Protein AF-A0A7J3A300-F1 (afdb_monomer_lite)

Structure (mmCIF, N/CA/C/O backbone):
data_AF-A0A7J3A300-F1
#
_entry.id   AF-A0A7J3A300-F1
#
loop_
_atom_site.group_PDB
_atom_site.id
_atom_site.type_symbol
_atom_site.label_atom_id
_atom_site.label_alt_id
_atom_site.label_comp_id
_atom_site.label_asym_id
_atom_site.label_entity_id
_atom_site.label_seq_id
_atom_site.pdbx_PDB_ins_code
_atom_site.Cartn_x
_atom_site.Cartn_y
_atom_site.Cartn_z
_atom_site.occupancy
_atom_site.B_iso_or_equiv
_atom_site.auth_seq_id
_atom_site.auth_comp_id
_atom_site.auth_asym_id
_atom_site.auth_atom_id
_atom_site.pdbx_PDB_model_num
ATOM 1 N N . MET A 1 1 ? 15.547 20.439 -6.364 1.00 24.30 1 MET A N 1
ATOM 2 C CA . MET A 1 1 ? 16.133 19.208 -6.920 1.00 24.30 1 MET A CA 1
ATOM 3 C C . MET A 1 1 ? 15.050 18.152 -6.793 1.00 24.30 1 MET A C 1
ATOM 5 O O . MET A 1 1 ? 14.654 17.875 -5.670 1.00 24.30 1 MET A O 1
ATOM 9 N N . GLU A 1 2 ? 14.446 17.704 -7.894 1.00 29.94 2 GLU A N 1
ATOM 10 C CA . GLU A 1 2 ? 13.443 16.634 -7.826 1.00 29.94 2 GLU A CA 1
ATOM 11 C C . GLU A 1 2 ? 14.173 15.334 -7.481 1.00 29.94 2 GLU A C 1
ATOM 13 O O . GLU A 1 2 ? 15.084 14.915 -8.194 1.00 29.94 2 GLU A O 1
ATOM 18 N N . VAL A 1 3 ? 13.841 14.746 -6.33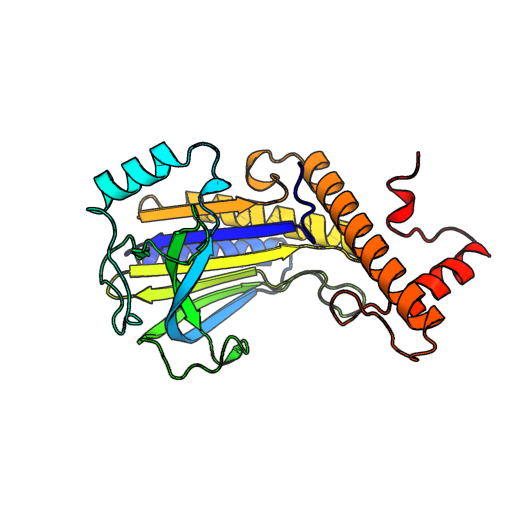3 1.00 29.75 3 VAL A N 1
ATOM 19 C CA . VAL A 1 3 ? 14.340 13.426 -5.949 1.00 29.75 3 VAL A CA 1
ATOM 20 C C . VAL A 1 3 ? 13.687 12.426 -6.896 1.00 29.75 3 VAL A C 1
ATOM 22 O O . VAL A 1 3 ? 12.468 12.264 -6.872 1.00 29.75 3 VAL A O 1
ATOM 25 N N . ALA A 1 4 ? 14.481 11.788 -7.755 1.00 30.20 4 ALA A N 1
ATOM 26 C CA . ALA A 1 4 ? 13.993 10.725 -8.624 1.00 30.20 4 ALA A CA 1
ATOM 27 C C . ALA A 1 4 ? 13.531 9.546 -7.753 1.00 30.20 4 ALA A C 1
ATOM 29 O O . ALA A 1 4 ? 14.339 8.906 -7.077 1.00 30.20 4 ALA A O 1
ATOM 30 N N . ARG A 1 5 ? 12.220 9.287 -7.735 1.00 40.34 5 ARG A N 1
ATOM 31 C CA . ARG A 1 5 ? 11.618 8.158 -7.018 1.00 40.34 5 ARG A CA 1
ATOM 32 C C . ARG A 1 5 ? 11.631 6.941 -7.939 1.00 40.34 5 ARG A C 1
ATOM 34 O O . ARG A 1 5 ? 11.133 7.000 -9.060 1.00 40.34 5 ARG A O 1
ATOM 41 N N . LEU A 1 6 ? 12.254 5.851 -7.491 1.00 58.69 6 LEU A N 1
ATOM 42 C CA . LEU A 1 6 ? 12.202 4.563 -8.185 1.00 58.69 6 LEU A CA 1
ATOM 43 C C . LEU A 1 6 ? 10.849 3.931 -7.844 1.00 58.69 6 LEU A C 1
ATOM 45 O O . LEU A 1 6 ? 10.747 3.255 -6.823 1.00 58.69 6 LEU A O 1
ATOM 49 N N . GLY A 1 7 ? 9.826 4.187 -8.658 1.00 69.19 7 GLY A N 1
ATOM 50 C CA . GLY A 1 7 ? 8.441 3.750 -8.458 1.00 69.19 7 GLY A CA 1
ATOM 51 C C . GLY A 1 7 ? 7.515 4.787 -7.859 1.00 69.19 7 GLY A C 1
ATOM 52 O O . GLY A 1 7 ? 7.960 5.822 -7.371 1.00 69.19 7 GLY A O 1
ATOM 53 N N . ILE A 1 8 ? 6.218 4.468 -7.880 1.00 83.31 8 ILE A N 1
ATOM 54 C CA . ILE A 1 8 ? 5.198 5.239 -7.177 1.00 83.31 8 ILE A CA 1
ATOM 55 C C . ILE A 1 8 ? 4.668 4.405 -6.021 1.00 83.31 8 ILE A C 1
ATOM 57 O O . ILE A 1 8 ? 4.089 3.333 -6.218 1.00 83.31 8 ILE A O 1
ATOM 61 N N . THR A 1 9 ? 4.857 4.919 -4.815 1.00 85.88 9 THR A N 1
ATOM 62 C CA . THR A 1 9 ? 4.374 4.293 -3.590 1.00 85.88 9 THR A CA 1
ATOM 63 C C . THR A 1 9 ? 3.168 5.053 -3.056 1.00 85.88 9 THR A C 1
ATOM 65 O O . THR A 1 9 ? 3.136 6.283 -3.047 1.00 85.88 9 THR A O 1
ATOM 68 N N . ILE A 1 10 ? 2.166 4.325 -2.575 1.00 86.31 10 ILE A N 1
ATOM 69 C CA . ILE A 1 10 ? 1.101 4.890 -1.751 1.00 86.31 10 ILE A CA 1
ATOM 70 C C . ILE A 1 10 ? 1.332 4.402 -0.329 1.00 86.31 10 ILE A C 1
ATOM 72 O O . ILE A 1 10 ? 1.413 3.200 -0.101 1.00 86.31 10 ILE A O 1
ATOM 76 N N . HIS A 1 11 ? 1.407 5.324 0.621 1.00 84.25 11 HIS A N 1
ATOM 77 C CA . HIS A 1 11 ? 1.509 5.057 2.050 1.00 84.25 11 HIS A CA 1
ATOM 78 C C . HIS A 1 11 ? 0.192 5.396 2.734 1.00 84.25 11 HIS A C 1
ATOM 80 O O . HIS A 1 11 ? -0.433 6.408 2.414 1.00 84.25 11 HIS A O 1
ATOM 86 N N . TRP A 1 12 ? -0.209 4.605 3.723 1.00 85.25 12 TRP A N 1
ATOM 87 C CA . TRP A 1 12 ? -1.365 4.916 4.555 1.00 85.25 12 TRP A CA 1
ATOM 88 C C . TRP A 1 12 ? -1.136 4.558 6.017 1.00 85.25 12 TRP A C 1
ATOM 90 O O . TRP A 1 12 ? -0.428 3.607 6.352 1.00 85.25 12 TRP A O 1
ATOM 100 N N . THR A 1 13 ? -1.807 5.311 6.885 1.00 85.06 13 THR A N 1
ATOM 101 C CA . THR A 1 13 ? -1.901 5.030 8.314 1.00 85.06 13 THR A CA 1
ATOM 102 C C . THR A 1 13 ? -3.316 5.312 8.804 1.00 85.06 13 THR A C 1
ATOM 104 O O . THR A 1 13 ? -3.842 6.404 8.600 1.00 85.06 13 THR A O 1
ATOM 107 N N . PHE A 1 14 ? -3.914 4.355 9.509 1.00 87.69 14 PHE A N 1
ATOM 108 C CA . PHE A 1 14 ? -5.196 4.491 10.193 1.00 87.69 14 PHE A CA 1
ATOM 109 C C . PHE A 1 14 ? -5.071 4.026 11.643 1.00 87.69 14 PHE A C 1
ATOM 111 O O . PHE A 1 14 ? -4.479 2.984 11.923 1.00 87.69 14 PHE A O 1
ATOM 118 N N . ILE A 1 15 ? -5.637 4.797 12.570 1.00 88.75 15 ILE A N 1
ATOM 119 C CA . ILE A 1 15 ? -5.658 4.478 14.001 1.00 88.75 15 ILE A CA 1
ATOM 120 C C . ILE A 1 15 ? -7.073 4.675 14.530 1.00 88.75 15 ILE A C 1
ATOM 122 O O . ILE A 1 15 ? -7.667 5.741 14.354 1.00 88.75 15 ILE A O 1
ATOM 126 N N . THR A 1 16 ? -7.604 3.674 15.225 1.00 91.81 16 THR A N 1
ATOM 127 C CA . THR A 1 16 ? -8.900 3.760 15.909 1.00 91.81 16 THR A CA 1
ATOM 128 C C . THR A 1 16 ? -8.925 2.872 17.147 1.00 91.81 16 THR A C 1
ATOM 130 O O . THR A 1 16 ? -8.173 1.910 17.238 1.00 91.81 16 THR A O 1
ATOM 133 N N . HIS A 1 17 ? -9.778 3.187 18.116 1.00 92.50 17 HIS A N 1
ATOM 134 C CA . HIS A 1 17 ? -10.101 2.278 19.219 1.00 92.50 17 HIS A CA 1
ATOM 135 C C . HIS A 1 17 ? -11.443 1.561 18.989 1.00 92.50 17 HIS A C 1
ATOM 137 O O . HIS A 1 17 ? -11.876 0.805 19.853 1.00 92.50 17 HIS A O 1
ATOM 143 N N . ASP A 1 18 ? -12.147 1.849 17.886 1.00 94.69 18 ASP A N 1
ATOM 144 C CA . ASP A 1 18 ? -13.472 1.303 17.584 1.00 94.69 18 ASP A CA 1
ATOM 145 C C . ASP A 1 18 ? -13.356 0.048 16.696 1.00 94.69 18 ASP A C 1
ATOM 147 O O . ASP A 1 18 ? -13.050 0.174 15.504 1.00 94.69 18 ASP A O 1
ATOM 151 N N . PRO A 1 19 ? -13.650 -1.161 17.216 1.00 94.44 19 PRO A N 1
ATOM 152 C CA . PRO A 1 19 ? -13.608 -2.388 16.420 1.00 94.44 19 PRO A CA 1
ATOM 153 C C . PRO A 1 19 ? -14.578 -2.360 15.234 1.00 94.44 19 PRO A C 1
ATOM 155 O O . PRO A 1 19 ? -14.294 -2.922 14.178 1.00 94.44 19 PRO A O 1
ATOM 158 N N . ALA A 1 20 ? -15.718 -1.673 15.371 1.00 95.69 20 ALA A N 1
ATOM 159 C CA . ALA A 1 20 ? -16.698 -1.593 14.295 1.00 95.69 20 ALA A CA 1
ATOM 160 C C . ALA A 1 20 ? -16.157 -0.788 13.101 1.00 95.69 20 ALA A C 1
ATOM 162 O O . ALA A 1 20 ? -16.494 -1.077 11.954 1.00 95.69 20 ALA A O 1
ATOM 163 N N . THR A 1 21 ? -15.286 0.194 13.349 1.00 96.38 21 THR A N 1
ATOM 164 C CA . THR A 1 21 ? -14.582 0.941 12.301 1.00 96.38 21 THR A CA 1
ATOM 165 C C . THR A 1 21 ? -13.608 0.043 11.537 1.00 96.38 21 THR A C 1
ATOM 167 O O . THR A 1 21 ? -13.583 0.113 10.311 1.00 96.38 21 THR A O 1
ATOM 170 N N . VAL A 1 22 ? -12.885 -0.846 12.226 1.00 96.12 22 VAL A N 1
ATOM 171 C CA . VAL A 1 22 ? -11.993 -1.839 11.595 1.00 96.12 22 VAL A CA 1
ATOM 172 C C . VAL A 1 22 ? -12.774 -2.789 10.686 1.00 96.12 22 VAL A C 1
ATOM 174 O O . VAL A 1 22 ? -12.432 -2.937 9.514 1.00 96.12 22 VAL A O 1
ATOM 177 N N . ILE A 1 23 ? -13.864 -3.375 11.191 1.00 96.00 23 ILE A N 1
ATOM 178 C CA . ILE A 1 23 ? -14.711 -4.305 10.424 1.00 96.00 23 ILE A CA 1
ATOM 179 C C . ILE A 1 23 ? -15.287 -3.618 9.181 1.00 96.00 23 ILE A C 1
ATOM 181 O O . ILE A 1 23 ? -15.163 -4.137 8.073 1.00 96.00 23 ILE A O 1
ATOM 185 N N . ARG A 1 24 ? -15.859 -2.413 9.336 1.00 97.12 24 ARG A N 1
ATOM 186 C CA . ARG A 1 24 ? -16.403 -1.642 8.206 1.00 97.12 24 ARG A CA 1
ATOM 187 C C . ARG A 1 24 ? -15.338 -1.307 7.164 1.00 97.12 24 ARG A C 1
ATOM 189 O O . ARG A 1 24 ? -15.644 -1.331 5.976 1.00 97.12 24 ARG A O 1
ATOM 196 N N . ALA A 1 25 ? -14.117 -0.987 7.592 1.00 97.62 25 ALA A N 1
ATOM 197 C CA . ALA A 1 25 ? -13.014 -0.717 6.678 1.00 97.62 25 ALA A CA 1
ATOM 198 C C . ALA A 1 25 ? -12.649 -1.961 5.856 1.00 97.62 25 ALA A C 1
ATOM 200 O O . ALA A 1 25 ? -12.561 -1.863 4.636 1.00 97.62 25 ALA A O 1
ATOM 201 N N . CYS A 1 26 ? -12.529 -3.128 6.499 1.00 97.56 26 CYS A N 1
ATOM 202 C CA . CYS A 1 26 ? -12.248 -4.394 5.816 1.00 97.56 26 CYS A CA 1
ATOM 203 C C . CYS A 1 26 ? -13.351 -4.755 4.810 1.00 97.56 26 CYS A C 1
ATOM 205 O O . CYS A 1 26 ? -13.056 -5.072 3.661 1.00 97.56 26 CYS A O 1
ATOM 207 N N . TRP A 1 27 ? -14.622 -4.622 5.203 1.00 97.31 27 TRP A N 1
ATOM 208 C CA . TRP A 1 27 ? -15.756 -4.856 4.304 1.00 97.31 27 TRP A CA 1
ATOM 209 C C . TRP A 1 27 ? -15.778 -3.903 3.113 1.00 97.31 27 TRP A C 1
ATOM 211 O O . TRP A 1 27 ? -16.042 -4.337 1.998 1.00 97.31 27 TRP A O 1
ATOM 221 N N . ALA A 1 28 ? -15.477 -2.619 3.320 1.00 97.44 28 ALA A N 1
ATOM 222 C CA . ALA A 1 28 ? -15.441 -1.660 2.223 1.00 97.44 28 ALA A CA 1
ATOM 223 C C . ALA A 1 28 ? -14.350 -1.994 1.198 1.00 97.44 28 ALA A C 1
ATOM 225 O O . ALA A 1 28 ? -14.591 -1.849 0.004 1.00 97.44 28 ALA A O 1
ATOM 226 N N . VAL A 1 29 ? -13.175 -2.454 1.641 1.00 97.94 29 VAL A N 1
ATOM 227 C CA . VAL A 1 29 ? -12.126 -2.927 0.724 1.00 97.94 29 VAL A CA 1
ATOM 228 C C . VAL A 1 29 ? -12.591 -4.168 -0.032 1.00 97.94 29 VAL A C 1
ATOM 230 O O . VAL A 1 29 ? -12.473 -4.199 -1.253 1.00 97.94 29 VAL A O 1
ATOM 233 N N . ALA A 1 30 ? -13.133 -5.167 0.671 1.00 97.56 30 ALA A N 1
ATOM 234 C CA . ALA A 1 30 ? -13.579 -6.416 0.058 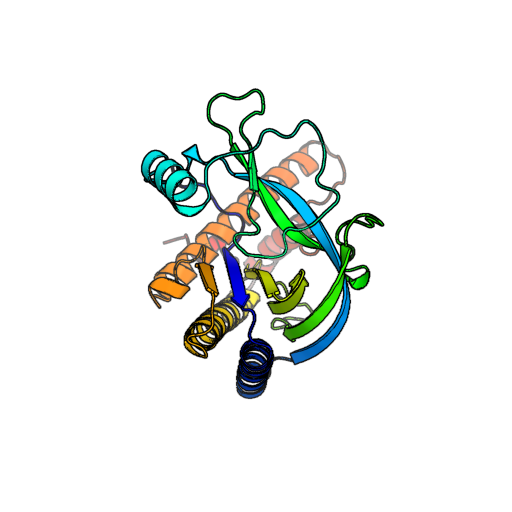1.00 97.56 30 ALA A CA 1
ATOM 235 C C . ALA A 1 30 ? -14.675 -6.180 -0.996 1.00 97.56 30 ALA A C 1
ATOM 237 O O . ALA A 1 30 ? -14.596 -6.716 -2.098 1.00 97.56 30 ALA A O 1
ATOM 238 N N . GLU A 1 31 ? -15.642 -5.307 -0.700 1.00 97.50 31 GLU A N 1
ATOM 239 C CA . GLU A 1 31 ? -16.704 -4.917 -1.633 1.00 97.50 31 GLU A CA 1
ATOM 240 C C . GLU A 1 31 ? -16.145 -4.206 -2.879 1.00 97.50 31 GLU A C 1
ATOM 242 O O . GLU A 1 31 ? -16.587 -4.457 -3.999 1.00 97.50 31 GLU A O 1
ATOM 247 N N . GLU A 1 32 ? -15.168 -3.307 -2.712 1.00 97.44 32 GLU A N 1
ATOM 248 C CA . GLU A 1 32 ? -14.532 -2.638 -3.853 1.00 97.44 32 GLU A CA 1
ATOM 249 C C . GLU A 1 32 ? -13.647 -3.583 -4.670 1.00 97.44 32 GLU A C 1
ATOM 251 O O . GLU A 1 32 ? -13.561 -3.411 -5.883 1.00 97.44 32 GLU A O 1
ATOM 256 N N . ALA A 1 33 ? -13.005 -4.572 -4.045 1.00 96.94 33 ALA A N 1
ATOM 257 C CA . ALA A 1 33 ? -12.244 -5.599 -4.751 1.00 96.94 33 ALA A CA 1
ATOM 258 C C . ALA A 1 33 ? -13.167 -6.508 -5.580 1.00 96.94 33 ALA A C 1
ATOM 260 O O . ALA A 1 33 ? -12.885 -6.763 -6.750 1.00 96.94 33 ALA A O 1
ATOM 261 N N . GLU A 1 34 ? -14.304 -6.927 -5.013 1.00 96.19 34 GLU A N 1
ATOM 262 C CA . GLU A 1 34 ? -15.310 -7.743 -5.703 1.00 96.19 34 GLU A CA 1
ATOM 263 C C . GLU A 1 34 ? -15.854 -7.033 -6.952 1.00 96.19 34 GLU A C 1
ATOM 265 O O . GLU A 1 34 ? -15.879 -7.619 -8.035 1.00 96.19 34 GLU A O 1
ATOM 270 N N . LYS A 1 35 ? -16.211 -5.744 -6.840 1.00 96.12 35 LYS A N 1
ATOM 271 C CA . LYS A 1 35 ? -16.711 -4.935 -7.971 1.00 96.12 35 LYS A CA 1
ATOM 272 C C . LYS A 1 35 ? -15.741 -4.874 -9.147 1.00 96.12 35 LYS A C 1
ATOM 274 O O . LYS A 1 35 ? -16.179 -4.778 -10.293 1.00 96.12 35 LYS A O 1
ATOM 279 N N . THR A 1 36 ? -14.441 -4.875 -8.873 1.00 94.44 36 THR A N 1
ATOM 280 C CA . THR A 1 36 ? -13.394 -4.783 -9.897 1.00 94.44 36 THR A CA 1
ATOM 281 C C . THR A 1 36 ? -12.811 -6.136 -10.290 1.00 94.44 36 THR A C 1
ATOM 283 O O . THR A 1 36 ? -11.965 -6.184 -11.181 1.00 94.44 36 THR A O 1
ATOM 286 N N . GLY A 1 37 ? -13.254 -7.228 -9.660 1.00 94.56 37 GLY A N 1
ATOM 287 C CA . GLY A 1 37 ? -12.752 -8.578 -9.907 1.00 94.56 37 GLY A CA 1
ATOM 288 C C . GLY A 1 37 ? -11.356 -8.849 -9.336 1.00 94.56 37 GLY A C 1
ATOM 289 O O . GLY A 1 37 ? -10.708 -9.800 -9.769 1.00 94.56 37 GLY A O 1
ATOM 290 N N . TYR A 1 38 ? -10.876 -8.039 -8.386 1.00 95.88 38 TYR A N 1
ATOM 291 C CA . TYR A 1 38 ? -9.625 -8.330 -7.685 1.00 95.88 38 TYR A CA 1
ATOM 292 C C . TYR A 1 38 ? -9.849 -9.409 -6.629 1.00 95.88 38 TYR A C 1
ATOM 294 O O . TYR A 1 38 ? -10.838 -9.391 -5.893 1.00 95.88 38 TYR A O 1
ATOM 302 N N . ARG A 1 39 ? -8.906 -10.350 -6.530 1.00 95.50 39 ARG A N 1
ATOM 303 C CA . ARG A 1 39 ? -8.937 -11.370 -5.484 1.00 95.50 39 ARG A CA 1
ATOM 304 C C . ARG A 1 39 ? -8.646 -10.707 -4.144 1.00 95.50 39 ARG A C 1
ATOM 306 O O . ARG A 1 39 ? -7.596 -10.099 -3.964 1.00 95.50 39 ARG A O 1
ATOM 313 N N . CYS A 1 40 ? -9.585 -10.844 -3.219 1.00 96.62 40 CYS A N 1
ATOM 314 C CA . CYS A 1 40 ? -9.478 -10.353 -1.856 1.00 96.62 40 CYS A CA 1
ATOM 315 C C . CYS A 1 40 ? -9.547 -11.536 -0.897 1.00 96.62 40 CYS A C 1
ATOM 317 O O . CYS A 1 40 ? -10.444 -12.372 -1.004 1.00 96.62 40 CYS A O 1
ATOM 319 N N . GLU A 1 41 ? -8.627 -11.582 0.056 1.00 95.88 41 GLU A N 1
ATOM 320 C CA . GLU A 1 41 ? -8.585 -12.601 1.095 1.00 95.88 41 GLU A CA 1
ATOM 321 C C . GLU A 1 41 ? -8.718 -11.948 2.463 1.00 95.88 41 GLU A C 1
ATOM 323 O O . GLU A 1 41 ? -8.043 -10.961 2.768 1.00 95.88 41 GLU A O 1
ATOM 328 N N . GLU A 1 42 ? -9.593 -12.504 3.299 1.00 93.50 42 GLU A N 1
ATOM 329 C CA . GLU A 1 42 ? -9.613 -12.157 4.714 1.00 93.50 42 GLU A CA 1
ATOM 330 C C . GLU A 1 42 ? -8.335 -12.667 5.376 1.00 93.50 42 GLU A C 1
ATOM 332 O O . GLU A 1 42 ? -7.918 -13.811 5.187 1.00 93.50 42 GLU A O 1
ATOM 337 N N . PHE A 1 43 ? -7.719 -11.808 6.178 1.00 89.06 43 PHE A N 1
ATOM 338 C CA . PHE A 1 43 ? -6.486 -12.115 6.875 1.00 89.06 43 PHE A CA 1
ATOM 339 C C . PHE A 1 43 ? -6.721 -12.083 8.381 1.00 89.06 43 PHE A C 1
ATOM 341 O O . PHE A 1 43 ? -7.111 -11.056 8.943 1.00 89.06 43 PHE A O 1
ATOM 348 N N . SER A 1 44 ? -6.429 -13.200 9.044 1.00 88.44 44 SER A N 1
ATOM 349 C CA . SER A 1 44 ? -6.332 -13.267 10.497 1.00 88.44 44 SER A CA 1
ATOM 350 C C . SER A 1 44 ? -5.116 -14.089 10.896 1.00 88.44 44 SER A C 1
ATOM 352 O O . SER A 1 44 ? -4.929 -15.209 10.426 1.00 88.44 44 SER A O 1
ATOM 354 N N . SER A 1 45 ? -4.266 -13.509 11.737 1.00 84.38 45 SER A N 1
ATOM 355 C CA . SER A 1 45 ? -3.047 -14.153 12.221 1.00 84.38 45 SER A CA 1
ATOM 356 C C . SER A 1 45 ? -2.659 -13.587 13.578 1.00 84.38 45 SER A C 1
ATOM 358 O O . SER A 1 45 ? -3.009 -12.458 13.923 1.00 84.38 45 SER A O 1
ATOM 360 N N . GLU A 1 46 ? -1.849 -14.338 14.313 1.00 82.25 46 GLU A N 1
ATOM 361 C CA . GLU A 1 46 ? -0.999 -13.757 15.345 1.00 82.25 46 GLU A CA 1
ATOM 362 C C . GLU A 1 46 ? 0.229 -13.121 14.675 1.00 82.25 46 GLU A C 1
ATOM 364 O O . GLU A 1 46 ? 0.823 -13.688 13.751 1.00 82.25 46 GLU A O 1
ATOM 369 N N . GLY A 1 47 ? 0.592 -11.921 15.111 1.00 77.38 47 GLY A N 1
ATOM 370 C CA . GLY A 1 47 ? 1.770 -11.180 14.670 1.00 77.38 47 GLY A CA 1
ATOM 371 C C . GLY A 1 47 ? 2.545 -10.623 15.859 1.00 77.38 47 GLY A C 1
ATOM 372 O O . GLY A 1 47 ? 2.237 -10.902 17.020 1.00 77.38 47 GLY A O 1
ATOM 373 N N . ARG A 1 48 ? 3.567 -9.811 15.584 1.00 73.88 48 ARG A N 1
ATOM 374 C CA . ARG A 1 48 ? 4.299 -9.074 16.622 1.00 73.88 48 ARG A CA 1
ATOM 375 C C . ARG A 1 48 ? 4.362 -7.599 16.265 1.00 73.88 48 ARG A C 1
ATOM 377 O O . ARG A 1 48 ? 4.850 -7.237 15.198 1.00 73.88 48 ARG A O 1
ATOM 384 N N . ALA A 1 49 ? 3.903 -6.744 17.168 1.00 72.75 49 ALA A N 1
ATOM 385 C CA . ALA A 1 49 ? 4.084 -5.305 17.055 1.00 72.75 49 ALA A CA 1
ATOM 386 C C . ALA A 1 49 ? 5.424 -4.922 17.695 1.00 72.75 49 ALA A C 1
ATOM 388 O O . ALA A 1 49 ? 5.674 -5.219 18.866 1.00 72.75 49 ALA A O 1
ATOM 389 N N . LEU A 1 50 ? 6.303 -4.277 16.933 1.00 69.19 50 LEU A N 1
ATOM 390 C CA . LEU A 1 50 ? 7.623 -3.861 17.404 1.00 69.19 50 LEU A CA 1
ATOM 391 C C . LEU A 1 50 ? 7.935 -2.436 16.977 1.00 69.19 50 LEU A C 1
ATOM 393 O O . LEU A 1 50 ? 7.486 -1.974 15.936 1.00 69.19 50 LEU A O 1
ATOM 397 N N . TYR A 1 51 ? 8.738 -1.735 17.767 1.00 62.44 51 TYR A N 1
ATOM 398 C CA . TYR A 1 51 ? 9.221 -0.420 17.374 1.00 62.44 51 TYR A CA 1
ATOM 399 C C . TYR A 1 51 ? 10.351 -0.542 16.364 1.00 62.44 51 TYR A C 1
ATOM 401 O O . TYR A 1 51 ? 11.464 -0.942 16.711 1.00 62.44 51 TYR A O 1
ATOM 409 N N . MET A 1 52 ? 10.082 -0.152 15.121 1.00 56.59 52 MET A N 1
ATOM 410 C CA . MET A 1 52 ? 11.151 0.089 14.164 1.00 56.59 52 MET A CA 1
ATOM 411 C C . MET A 1 52 ? 11.653 1.517 14.324 1.00 56.59 52 MET A C 1
ATOM 413 O O . MET A 1 52 ? 10.883 2.474 14.265 1.00 56.59 52 MET A O 1
ATOM 417 N N . ARG A 1 53 ? 12.967 1.655 14.520 1.00 54.03 53 ARG A N 1
ATOM 418 C CA . ARG A 1 53 ? 13.642 2.943 14.369 1.00 54.03 53 ARG A CA 1
ATOM 419 C C . ARG A 1 53 ? 13.612 3.285 12.885 1.00 54.03 53 ARG A C 1
ATOM 421 O O . ARG A 1 53 ? 14.255 2.591 12.102 1.00 54.03 53 ARG A O 1
ATOM 428 N N . SER A 1 54 ? 12.864 4.317 12.514 1.00 48.16 54 SER A N 1
ATOM 429 C CA . SER A 1 54 ? 12.922 4.879 11.172 1.00 48.16 54 SER A CA 1
ATOM 430 C C . SER A 1 54 ? 13.655 6.210 11.233 1.00 48.16 54 SER A C 1
ATOM 432 O O . SER A 1 54 ? 13.369 7.070 12.069 1.00 48.16 54 SER A O 1
ATOM 434 N N . ILE A 1 55 ? 14.621 6.377 10.339 1.00 49.62 55 ILE A N 1
ATOM 435 C CA . ILE A 1 55 ? 15.253 7.669 10.095 1.00 49.62 55 ILE A CA 1
ATOM 436 C C . ILE A 1 55 ? 14.349 8.360 9.078 1.00 49.62 55 ILE A C 1
ATOM 438 O O . ILE A 1 55 ? 14.172 7.835 7.980 1.00 49.62 55 ILE A O 1
ATOM 442 N N . ILE A 1 56 ? 13.744 9.494 9.433 1.00 48.47 56 ILE A N 1
ATOM 443 C CA . ILE A 1 56 ? 13.337 10.447 8.402 1.00 48.47 56 ILE A CA 1
ATOM 444 C C . ILE A 1 56 ? 14.224 11.678 8.565 1.00 48.47 56 ILE A C 1
ATOM 446 O O . ILE A 1 56 ? 14.265 12.246 9.659 1.00 48.47 56 ILE A O 1
ATOM 450 N N . PRO A 1 57 ? 14.903 12.125 7.500 1.00 48.97 57 PRO A N 1
ATOM 451 C CA . PRO A 1 57 ? 15.455 13.469 7.464 1.00 48.97 57 PRO A CA 1
ATOM 452 C C . PRO A 1 57 ? 14.311 14.482 7.618 1.00 48.97 57 PRO A C 1
ATOM 454 O O . PRO A 1 57 ? 13.630 14.839 6.661 1.00 48.97 57 PRO A O 1
ATOM 457 N N . LEU A 1 58 ? 14.042 14.933 8.849 1.00 49.19 58 LEU A N 1
ATOM 458 C CA . LEU A 1 58 ? 12.988 15.923 9.097 1.00 49.19 58 LEU A CA 1
ATOM 459 C C . LEU A 1 58 ? 13.294 17.268 8.408 1.00 49.19 58 LEU A C 1
ATOM 461 O O . LEU A 1 58 ? 12.379 18.066 8.219 1.00 49.19 58 LEU A O 1
ATOM 465 N N . HIS A 1 59 ? 14.541 17.494 7.979 1.00 49.22 59 HIS A N 1
ATOM 466 C CA . HIS A 1 59 ? 14.934 18.642 7.162 1.00 49.22 59 HIS A CA 1
ATOM 467 C C . HIS A 1 59 ? 14.283 18.672 5.767 1.00 49.22 59 HIS A C 1
ATOM 469 O O . HIS A 1 59 ? 14.218 19.740 5.163 1.00 49.22 59 HIS A O 1
ATOM 475 N N . ASP A 1 60 ? 13.739 17.553 5.277 1.00 46.62 60 ASP A N 1
ATOM 476 C CA . ASP A 1 60 ? 13.010 17.508 4.002 1.00 46.62 60 ASP A CA 1
ATOM 477 C C . ASP A 1 60 ? 11.556 18.011 4.117 1.00 46.62 60 ASP A C 1
ATOM 479 O O . ASP A 1 60 ? 10.864 18.196 3.109 1.00 46.62 60 ASP A O 1
ATOM 483 N N . PHE A 1 61 ? 11.066 18.279 5.335 1.00 52.81 61 PHE A N 1
ATOM 484 C CA . PHE A 1 61 ? 9.757 18.901 5.531 1.00 52.81 61 PHE A CA 1
ATOM 485 C C . PHE A 1 61 ? 9.824 20.409 5.274 1.00 52.81 61 PHE A C 1
ATOM 487 O O . PHE A 1 61 ? 10.618 21.128 5.876 1.00 52.81 61 PHE A O 1
ATOM 494 N N . LYS A 1 62 ? 8.895 20.913 4.450 1.00 48.12 62 LYS A N 1
ATOM 495 C CA . LYS A 1 62 ? 8.768 22.350 4.131 1.00 48.12 62 LYS A CA 1
ATOM 496 C C . LYS A 1 62 ? 8.618 23.260 5.360 1.00 48.12 62 LYS A C 1
ATOM 498 O O . LYS A 1 62 ? 9.001 24.421 5.279 1.00 48.12 62 LYS A O 1
ATOM 503 N N . ASP A 1 63 ? 8.058 22.754 6.460 1.00 62.28 63 ASP A N 1
ATOM 504 C CA . ASP A 1 63 ? 7.920 23.473 7.735 1.00 62.28 63 ASP A CA 1
ATOM 505 C C . ASP A 1 63 ? 8.445 22.631 8.903 1.00 62.28 63 ASP A C 1
ATOM 507 O O . ASP A 1 63 ? 7.717 22.165 9.780 1.00 62.28 63 ASP A O 1
ATOM 511 N N . PHE A 1 64 ? 9.752 22.404 8.883 1.00 57.12 64 PHE A N 1
ATOM 512 C CA . PHE A 1 64 ? 10.464 21.670 9.919 1.00 57.12 64 PHE A CA 1
ATOM 513 C C . PHE A 1 64 ? 10.194 22.204 11.341 1.00 57.12 64 PHE A C 1
ATOM 515 O O . PHE A 1 64 ? 9.946 21.431 12.267 1.00 57.12 64 PHE A O 1
ATOM 522 N N . LYS A 1 65 ? 10.190 23.531 11.524 1.00 63.25 65 LYS A N 1
ATOM 523 C CA . LYS A 1 65 ? 10.019 24.157 12.842 1.00 63.25 65 LYS A CA 1
ATOM 524 C C . LYS A 1 65 ? 8.584 24.033 13.358 1.00 63.25 65 LYS A C 1
ATOM 526 O O . LYS A 1 65 ? 8.401 23.669 14.517 1.00 63.25 65 LYS A O 1
ATOM 531 N N . GLY A 1 66 ? 7.584 24.260 12.505 1.00 64.75 66 GLY A N 1
ATOM 532 C CA . GLY A 1 66 ? 6.182 24.075 12.872 1.00 64.75 66 GLY A CA 1
ATOM 533 C C . GLY A 1 66 ? 5.858 22.626 13.236 1.00 64.75 66 GLY A C 1
ATOM 534 O O . GLY A 1 66 ? 5.131 22.383 14.198 1.00 64.75 66 GLY A O 1
ATOM 535 N N . VAL A 1 67 ? 6.465 21.651 12.547 1.00 61.16 67 VAL A N 1
ATOM 536 C CA . VAL A 1 67 ? 6.340 20.228 12.904 1.00 61.16 67 VAL A CA 1
ATOM 537 C C . VAL A 1 67 ? 6.917 19.956 14.295 1.00 61.16 67 VAL A C 1
ATOM 539 O O . VAL A 1 67 ? 6.258 19.310 15.109 1.00 61.16 67 VAL A O 1
ATOM 542 N N . LEU A 1 68 ? 8.109 20.471 14.614 1.00 62.00 68 LEU A N 1
ATOM 543 C CA . LEU A 1 68 ? 8.702 20.301 15.946 1.00 62.00 68 LEU A CA 1
ATOM 544 C C . LEU A 1 68 ? 7.856 20.940 17.057 1.00 62.00 68 LEU A C 1
ATOM 546 O O . LEU A 1 68 ? 7.681 20.327 18.114 1.00 62.00 68 LEU A O 1
ATOM 550 N N . ASP A 1 69 ? 7.331 22.143 16.824 1.00 62.25 69 ASP A N 1
ATOM 551 C CA . ASP A 1 69 ? 6.511 22.869 17.796 1.00 62.25 69 ASP A CA 1
ATOM 552 C C . ASP A 1 69 ? 5.167 22.158 18.031 1.00 62.25 69 ASP A C 1
ATOM 554 O O . ASP A 1 69 ? 4.808 21.911 19.184 1.00 62.25 69 ASP A O 1
ATOM 558 N N . TYR A 1 70 ? 4.493 21.705 16.966 1.00 59.88 70 TYR A N 1
ATOM 559 C CA . TYR A 1 70 ? 3.278 20.884 17.056 1.00 59.88 70 TYR A CA 1
ATOM 560 C C . TYR A 1 70 ? 3.511 19.603 17.864 1.00 59.88 70 TYR A C 1
ATOM 562 O O . TYR A 1 70 ? 2.723 19.264 18.747 1.00 59.88 70 TYR A O 1
ATOM 570 N N . LEU A 1 71 ? 4.607 18.887 17.592 1.00 56.53 71 LEU A N 1
ATOM 571 C CA . LEU A 1 71 ? 4.929 17.644 18.294 1.00 56.53 71 LEU A CA 1
ATOM 572 C C . LEU A 1 71 ? 5.210 17.892 19.781 1.00 56.53 71 LEU A C 1
ATOM 574 O O . LEU A 1 71 ? 4.777 17.116 20.634 1.00 56.53 71 LEU A O 1
ATOM 578 N N . ARG A 1 72 ? 5.900 18.988 20.111 1.00 57.78 72 ARG A N 1
ATOM 579 C CA . ARG A 1 72 ? 6.164 19.375 21.499 1.00 57.78 72 ARG A CA 1
ATOM 580 C C . ARG A 1 72 ? 4.881 19.755 22.234 1.00 57.78 72 ARG A C 1
ATOM 582 O O . ARG A 1 72 ? 4.672 19.279 23.347 1.00 57.78 72 ARG A O 1
ATOM 589 N N . GLU A 1 73 ? 4.039 20.582 21.621 1.00 55.88 73 GLU A N 1
ATOM 590 C CA . GLU A 1 73 ? 2.769 21.040 22.190 1.00 55.88 73 GLU A CA 1
ATOM 591 C C . GLU A 1 73 ? 1.801 19.875 22.407 1.00 55.88 73 GLU A C 1
ATOM 593 O O . GLU A 1 73 ? 1.227 19.716 23.484 1.00 55.88 73 GLU A O 1
ATOM 598 N N . ARG A 1 74 ? 1.640 19.026 21.391 1.00 50.31 74 ARG A N 1
ATOM 599 C CA . ARG A 1 74 ? 0.639 17.964 21.401 1.00 50.31 74 ARG A CA 1
ATOM 600 C C . ARG A 1 74 ? 1.058 16.766 22.248 1.00 50.31 74 ARG A C 1
ATOM 602 O O . ARG A 1 74 ? 0.186 16.091 22.796 1.00 50.31 74 ARG A O 1
ATOM 609 N N . TYR A 1 75 ? 2.361 16.495 22.343 1.00 49.09 75 TYR A N 1
ATOM 610 C CA . TYR A 1 75 ? 2.876 15.223 22.860 1.00 49.09 75 TYR A CA 1
ATOM 611 C C . TYR A 1 75 ? 3.922 15.363 23.974 1.00 49.09 75 TYR A C 1
ATOM 613 O O . TYR A 1 75 ? 4.536 14.375 24.369 1.00 49.09 75 TYR A O 1
ATOM 621 N N . GLY A 1 76 ? 4.108 16.566 24.526 1.00 48.09 76 GLY A N 1
ATOM 622 C CA . GLY A 1 76 ? 4.949 16.786 25.707 1.00 48.09 76 GLY A CA 1
ATOM 623 C C . GLY A 1 76 ? 6.458 16.740 25.441 1.00 48.09 76 GLY A C 1
ATOM 624 O O . GLY A 1 76 ? 7.243 16.698 26.387 1.00 48.09 76 GLY A O 1
ATOM 625 N N . GLY A 1 77 ? 6.876 16.782 24.174 1.00 48.22 77 GLY A N 1
ATOM 626 C CA . GLY A 1 77 ? 8.283 16.831 23.774 1.00 48.22 77 GLY A CA 1
ATOM 627 C C . GLY A 1 77 ? 8.929 15.469 23.497 1.00 48.22 77 GLY A C 1
ATOM 628 O O . GLY A 1 77 ? 8.266 14.462 23.270 1.00 48.22 77 GLY A O 1
ATOM 629 N N . PHE A 1 78 ? 10.261 15.474 23.448 1.00 55.41 78 PHE A N 1
ATOM 630 C CA . PHE A 1 78 ? 11.109 14.392 22.935 1.00 55.41 78 PHE A CA 1
ATOM 631 C C . PHE A 1 78 ? 11.672 13.542 24.085 1.00 55.41 78 PHE A C 1
ATOM 633 O O . PHE A 1 78 ? 11.992 14.084 25.144 1.00 55.41 78 PHE A O 1
ATOM 640 N N . ARG A 1 79 ? 11.854 12.227 23.889 1.00 47.97 79 ARG A N 1
ATOM 641 C CA . ARG A 1 79 ? 12.613 11.367 24.827 1.00 47.97 79 ARG A CA 1
ATOM 642 C C . ARG A 1 79 ? 13.987 11.043 24.230 1.00 47.97 79 ARG A C 1
ATOM 644 O O . ARG A 1 79 ? 14.119 11.027 23.020 1.00 47.97 79 ARG A O 1
ATOM 651 N N . ALA A 1 80 ? 15.018 10.814 25.042 1.00 40.38 80 ALA A N 1
ATOM 652 C CA . ALA A 1 80 ? 16.326 10.325 24.578 1.00 40.38 80 ALA A CA 1
ATOM 653 C C . ALA A 1 80 ? 16.375 8.785 24.684 1.00 40.38 80 ALA A C 1
ATOM 655 O O . ALA A 1 80 ? 15.811 8.243 25.633 1.00 40.38 80 ALA A O 1
ATOM 656 N N . LEU A 1 81 ? 16.996 8.075 23.728 1.00 47.12 81 LEU A N 1
ATOM 657 C CA . LEU A 1 81 ? 17.054 6.601 23.696 1.00 47.12 81 LEU A CA 1
ATOM 658 C C . LEU A 1 81 ? 18.471 6.094 23.432 1.00 47.12 81 LEU A C 1
ATOM 660 O O . LEU A 1 81 ? 18.890 5.902 22.294 1.00 47.12 81 LEU A O 1
ATOM 664 N N . ASP A 1 82 ? 19.147 5.725 24.502 1.00 40.38 82 ASP A N 1
ATOM 665 C CA . ASP A 1 82 ? 20.238 4.758 24.505 1.00 40.38 82 ASP A CA 1
ATOM 666 C C . ASP A 1 82 ? 19.740 3.307 24.725 1.00 40.38 82 ASP A C 1
ATOM 668 O O . ASP A 1 82 ? 20.548 2.391 24.843 1.00 40.38 82 ASP A O 1
ATOM 672 N N . GLN A 1 83 ? 18.420 3.036 24.701 1.00 44.59 83 GLN A N 1
ATOM 673 C CA . GLN A 1 83 ? 17.851 1.683 24.880 1.00 44.59 83 GLN A CA 1
ATOM 674 C C . GLN A 1 83 ? 16.664 1.411 23.928 1.00 44.59 83 GLN A C 1
ATOM 676 O O . GLN A 1 83 ? 15.835 2.290 23.742 1.00 44.59 83 GLN A O 1
ATOM 681 N N . PRO A 1 84 ? 16.536 0.242 23.266 1.00 44.78 84 PRO A N 1
ATOM 682 C CA . PRO A 1 84 ? 15.313 -0.125 22.539 1.00 44.78 84 PRO A CA 1
ATOM 683 C C . PRO A 1 84 ? 14.114 -0.264 23.497 1.00 44.78 84 PRO A C 1
ATOM 685 O O . PRO A 1 84 ? 14.248 -0.829 24.583 1.00 44.78 84 PRO A O 1
ATOM 688 N N . LEU A 1 85 ? 12.940 0.243 23.098 1.00 49.69 85 LEU A N 1
ATOM 689 C CA . LEU A 1 85 ? 11.721 0.173 23.912 1.00 49.69 85 LEU A CA 1
ATOM 690 C C . LEU A 1 85 ? 11.183 -1.263 23.942 1.00 49.69 85 LEU A C 1
ATOM 692 O O . LEU A 1 85 ? 10.886 -1.843 22.899 1.00 49.69 85 LEU A O 1
ATOM 696 N N . LYS A 1 86 ? 11.057 -1.827 25.147 1.00 55.69 86 LYS A N 1
ATOM 697 C CA . LYS A 1 86 ? 10.508 -3.174 25.385 1.00 55.69 86 LYS A CA 1
ATOM 698 C C . LYS A 1 86 ? 8.976 -3.201 25.464 1.00 55.69 86 LYS A C 1
ATOM 700 O O . LYS A 1 86 ? 8.397 -4.281 25.447 1.00 55.69 86 LYS A O 1
ATOM 705 N N . GLU A 1 87 ? 8.341 -2.034 25.548 1.00 61.03 87 GLU A N 1
ATOM 706 C CA . GLU A 1 87 ? 6.902 -1.862 25.767 1.00 61.03 87 GLU A CA 1
ATOM 707 C C . GLU A 1 87 ? 6.319 -0.863 24.753 1.00 61.03 87 GLU A C 1
ATOM 709 O O . GLU A 1 87 ? 6.983 0.108 24.375 1.00 61.03 87 GLU A O 1
ATOM 714 N N . LEU A 1 88 ? 5.085 -1.116 24.303 1.00 64.94 88 LEU A N 1
ATOM 715 C CA . LEU A 1 88 ? 4.299 -0.202 23.473 1.00 64.94 88 LEU A CA 1
ATOM 716 C C . LEU A 1 88 ? 3.412 0.664 24.389 1.00 64.94 88 LEU A C 1
ATOM 718 O O . LEU A 1 88 ? 2.859 0.132 25.345 1.00 64.94 88 LEU A O 1
ATOM 722 N N . PRO A 1 89 ? 3.256 1.972 24.127 1.00 64.81 89 PRO A N 1
ATOM 723 C CA . PRO A 1 89 ? 2.335 2.827 24.850 1.00 64.81 89 PRO A CA 1
ATOM 724 C C . PRO A 1 89 ? 0.896 2.421 24.531 1.00 64.81 89 PRO A C 1
ATOM 726 O O . PRO A 1 89 ? 0.554 2.097 23.392 1.00 64.81 89 PRO A O 1
ATOM 729 N N . ASP A 1 90 ? 0.046 2.504 25.548 1.00 65.75 90 ASP A N 1
ATOM 730 C CA . ASP A 1 90 ? -1.356 2.098 25.464 1.00 65.75 90 ASP A CA 1
ATOM 731 C C . ASP A 1 90 ? -2.254 3.115 24.741 1.00 65.75 90 ASP A C 1
ATOM 733 O O . ASP A 1 90 ? -3.417 2.813 24.467 1.00 65.75 90 ASP A O 1
ATOM 737 N N . GLU A 1 91 ? -1.755 4.321 24.434 1.00 65.75 91 GLU A N 1
ATOM 738 C CA . GLU A 1 91 ? -2.503 5.381 23.750 1.00 65.75 91 GLU A CA 1
ATOM 739 C C . GLU A 1 91 ? -1.666 6.125 22.692 1.00 65.75 91 GLU A C 1
ATOM 741 O O . GLU A 1 91 ? -0.459 6.302 22.872 1.00 65.75 91 GLU A O 1
ATOM 746 N N . PRO A 1 92 ? -2.288 6.573 21.582 1.00 66.50 92 PRO A N 1
ATOM 747 C CA . PRO A 1 92 ? -1.623 7.348 20.551 1.00 66.50 92 PRO A CA 1
ATOM 748 C C . PRO A 1 92 ? -1.299 8.790 21.010 1.00 66.50 92 PRO A C 1
ATOM 750 O O . PRO A 1 92 ? -2.012 9.354 21.842 1.00 66.50 92 PRO A O 1
ATOM 753 N N . PRO A 1 93 ? -0.275 9.426 20.410 1.00 56.25 93 PRO A N 1
ATOM 754 C CA . PRO A 1 93 ? 0.481 8.928 19.273 1.00 56.25 93 PRO A CA 1
ATOM 755 C C . PRO A 1 93 ? 1.452 7.843 19.724 1.00 56.25 93 PRO A C 1
ATOM 757 O O . PRO A 1 93 ? 2.175 7.974 20.704 1.00 56.25 93 PRO A O 1
ATOM 760 N N . PHE A 1 94 ? 1.502 6.768 18.953 1.00 60.72 94 PHE A N 1
ATOM 761 C CA . PHE A 1 94 ? 2.485 5.721 19.193 1.00 60.72 94 PHE A CA 1
ATOM 762 C C . PHE A 1 94 ? 3.866 6.104 18.646 1.00 60.72 94 PHE A C 1
ATOM 764 O O . PHE A 1 94 ? 4.803 5.323 18.775 1.00 60.72 94 PHE A O 1
ATOM 771 N N . ALA A 1 95 ? 3.971 7.279 18.010 1.00 51.81 95 ALA A N 1
ATOM 772 C CA . ALA A 1 95 ? 5.207 7.851 17.512 1.00 51.81 95 ALA A CA 1
ATOM 773 C C . ALA A 1 95 ? 6.034 8.404 18.679 1.00 51.81 95 ALA A C 1
ATOM 775 O O . ALA A 1 95 ? 5.613 9.338 19.359 1.00 51.81 95 ALA A O 1
ATOM 776 N N . PHE A 1 96 ? 7.231 7.861 18.872 1.00 52.78 96 PHE A N 1
ATOM 777 C CA . PHE A 1 96 ? 8.227 8.438 19.769 1.00 52.78 96 PHE A CA 1
ATOM 778 C C . PHE A 1 96 ? 9.299 9.134 18.948 1.00 52.78 96 PHE A C 1
ATOM 780 O O . PHE A 1 96 ? 9.869 8.519 18.050 1.00 52.78 96 PHE A O 1
ATOM 787 N N . VAL A 1 97 ? 9.590 10.395 19.261 1.00 49.88 97 VAL A N 1
ATOM 788 C CA . VAL A 1 97 ? 10.649 11.156 18.588 1.00 49.88 97 VAL A CA 1
ATOM 789 C C . VAL A 1 97 ? 11.859 11.269 19.504 1.00 49.88 97 VAL A C 1
ATOM 791 O O . VAL A 1 97 ? 11.722 11.690 20.658 1.00 49.88 97 VAL A O 1
ATOM 794 N N . VAL A 1 98 ? 13.031 10.904 18.979 1.00 50.47 98 VAL A N 1
ATOM 795 C CA . VAL A 1 98 ? 14.310 10.976 19.688 1.00 50.47 98 VAL A CA 1
ATOM 796 C C . VAL A 1 98 ? 15.388 11.626 18.823 1.00 50.47 98 VAL A C 1
ATOM 798 O O . VAL A 1 98 ? 15.667 11.209 17.700 1.00 50.47 98 VAL A O 1
ATOM 801 N N . LEU A 1 99 ? 16.013 12.647 19.406 1.00 43.19 99 LEU A N 1
ATOM 802 C CA . LEU A 1 99 ? 17.141 13.411 18.884 1.00 43.19 99 LEU A CA 1
ATOM 803 C C . LEU A 1 99 ? 18.466 12.646 19.057 1.00 43.19 99 LEU A C 1
ATOM 805 O O . LEU A 1 99 ? 18.823 12.314 20.188 1.00 43.19 99 LEU A O 1
ATOM 809 N N . GLY A 1 100 ? 19.203 12.441 17.956 1.00 44.78 100 GLY A N 1
ATOM 810 C CA . GLY A 1 100 ? 20.644 12.145 17.971 1.00 44.78 100 GLY A CA 1
ATOM 811 C C . GLY A 1 100 ? 21.111 10.935 17.144 1.00 44.78 100 GLY A C 1
ATOM 812 O O . GLY A 1 100 ? 21.111 9.808 17.636 1.00 44.78 100 GLY A O 1
ATOM 813 N N . TYR A 1 101 ? 21.607 11.195 15.929 1.00 39.50 101 TYR A N 1
ATOM 814 C CA . TYR A 1 101 ? 22.714 10.480 15.258 1.00 39.50 101 TYR A CA 1
ATOM 815 C C . TYR A 1 101 ? 23.644 11.572 14.655 1.00 39.50 101 TYR A C 1
ATOM 817 O O . TYR A 1 101 ? 23.211 12.720 14.604 1.00 39.50 101 TYR A O 1
ATOM 825 N N . PRO A 1 102 ? 24.918 11.303 14.302 1.00 45.56 102 PRO A N 1
ATOM 826 C CA . PRO A 1 102 ? 26.000 12.296 14.295 1.00 45.56 102 PRO A CA 1
ATOM 827 C C . PRO A 1 102 ? 25.921 13.357 13.190 1.00 45.56 102 PRO A C 1
ATOM 829 O O . PRO A 1 102 ? 26.725 14.286 13.214 1.00 45.56 102 PRO A O 1
ATOM 832 N N . ASP A 1 103 ? 24.975 13.244 12.261 1.00 49.59 103 ASP A N 1
ATOM 833 C CA . ASP A 1 103 ? 24.758 14.255 11.235 1.00 49.59 103 ASP A CA 1
ATOM 834 C C . ASP A 1 103 ? 23.788 15.307 11.777 1.00 49.59 103 ASP A C 1
ATOM 836 O O . ASP A 1 103 ? 22.639 15.001 12.124 1.00 49.59 103 ASP A O 1
ATOM 840 N N . GLU A 1 104 ? 24.283 16.542 11.885 1.00 48.62 104 GLU A N 1
ATOM 841 C CA . GLU A 1 104 ? 23.490 17.725 12.218 1.00 48.62 104 GLU A CA 1
ATOM 842 C C . GLU A 1 1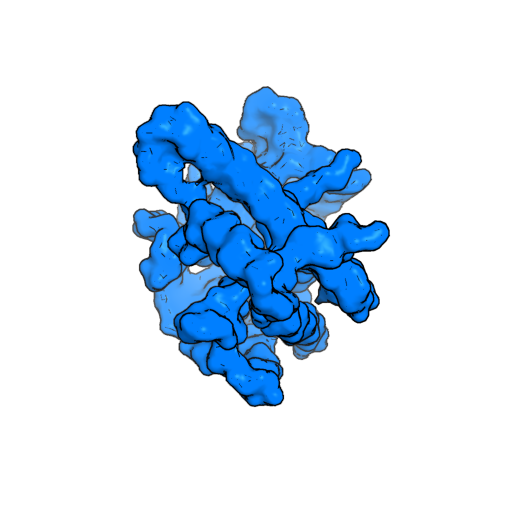04 ? 22.182 17.692 11.393 1.00 48.62 104 GLU A C 1
ATOM 844 O O . GLU A 1 104 ? 22.200 17.466 10.186 1.00 48.62 104 GLU A O 1
ATOM 849 N N . ASP A 1 105 ? 21.031 17.822 12.062 1.00 51.16 105 ASP A N 1
ATOM 850 C CA . ASP A 1 105 ? 19.681 17.867 11.464 1.00 51.16 105 ASP A CA 1
ATOM 851 C C . ASP A 1 105 ? 19.015 16.542 11.017 1.00 51.16 105 ASP A C 1
ATOM 853 O O . ASP A 1 105 ? 18.011 16.556 10.292 1.00 51.16 105 ASP A O 1
ATOM 857 N N . SER A 1 106 ? 19.478 15.383 11.504 1.00 46.47 106 SER A N 1
ATOM 858 C CA . SER A 1 106 ? 18.763 14.100 11.347 1.00 46.47 106 SER A CA 1
ATOM 859 C C . SER A 1 106 ? 18.004 13.677 12.612 1.00 46.47 106 SER A C 1
ATOM 861 O O . SER A 1 106 ? 18.565 13.581 13.705 1.00 46.47 106 SER A O 1
ATOM 863 N N . PHE A 1 107 ? 16.710 13.372 12.467 1.00 51.25 107 PHE A N 1
ATOM 864 C CA . PHE A 1 107 ? 15.830 12.979 13.572 1.00 51.25 107 PHE A CA 1
ATOM 865 C C . PHE A 1 107 ? 15.339 11.547 13.371 1.00 51.25 107 PHE A C 1
ATOM 867 O O . PHE A 1 107 ? 14.885 11.169 12.291 1.00 51.25 107 PHE A O 1
ATOM 874 N N . MET A 1 108 ? 15.394 10.742 14.430 1.00 48.59 108 MET A N 1
ATOM 875 C CA . MET A 1 108 ? 14.793 9.413 14.424 1.00 48.59 108 MET A CA 1
ATOM 876 C C . MET A 1 108 ? 13.429 9.467 15.095 1.00 48.59 108 MET A C 1
ATOM 878 O O . MET A 1 108 ? 13.260 10.049 16.169 1.00 48.59 108 MET A O 1
ATOM 882 N N . TYR A 1 109 ? 12.458 8.803 14.483 1.00 52.41 109 TYR A N 1
ATOM 883 C CA . T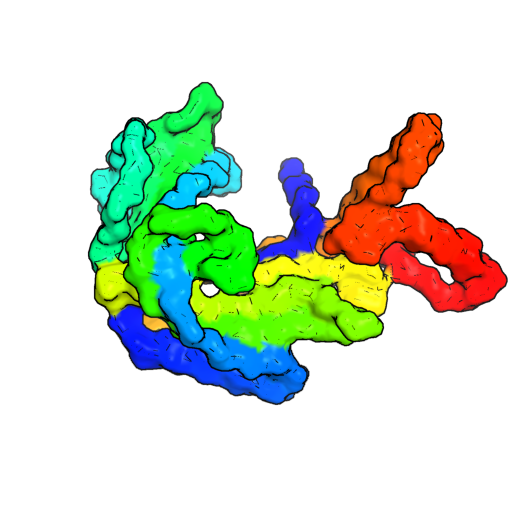YR A 1 109 ? 11.194 8.507 15.134 1.00 52.41 109 TYR A CA 1
ATOM 884 C C . TYR A 1 109 ? 10.932 7.006 15.055 1.00 52.41 109 TYR A C 1
ATOM 886 O O . TYR A 1 109 ? 11.355 6.312 14.128 1.00 52.41 109 TYR A O 1
ATOM 894 N N . ALA A 1 110 ? 10.274 6.486 16.081 1.00 53.56 110 ALA A N 1
ATOM 895 C CA . ALA A 1 110 ? 9.856 5.101 16.136 1.00 53.56 110 ALA A CA 1
ATOM 896 C C . ALA A 1 110 ? 8.332 5.053 16.072 1.00 53.56 110 ALA A C 1
ATOM 898 O O . ALA A 1 110 ? 7.659 5.630 16.926 1.00 53.56 110 ALA A O 1
ATOM 899 N N . ILE A 1 111 ? 7.803 4.364 15.066 1.00 59.38 111 ILE A N 1
ATOM 900 C CA . ILE A 1 111 ? 6.395 3.965 14.992 1.00 59.38 111 ILE A CA 1
ATOM 901 C C . ILE A 1 111 ? 6.300 2.466 15.287 1.00 59.38 111 ILE A C 1
ATOM 903 O O . ILE A 1 111 ? 7.235 1.725 14.953 1.00 59.38 111 ILE A O 1
ATOM 907 N N . PRO A 1 112 ? 5.212 1.987 15.917 1.00 65.69 112 PRO A N 1
ATOM 908 C CA . PRO A 1 112 ? 4.964 0.560 15.972 1.00 65.69 112 PRO A CA 1
ATOM 909 C C . PRO A 1 112 ? 4.833 0.065 14.539 1.00 65.69 112 PRO A C 1
ATOM 911 O O . PRO A 1 112 ? 4.066 0.626 13.762 1.00 65.69 112 PRO A O 1
ATOM 914 N N . TRP A 1 113 ? 5.571 -0.979 14.211 1.00 68.94 113 TRP A N 1
ATOM 915 C CA . TRP A 1 113 ? 5.527 -1.667 12.938 1.00 68.94 113 TRP A CA 1
ATOM 916 C C . TRP A 1 113 ? 5.066 -3.099 13.170 1.00 68.94 113 TRP A C 1
ATOM 918 O O . TRP A 1 113 ? 5.400 -3.718 14.187 1.00 68.94 113 TRP A O 1
ATOM 928 N N . LEU A 1 114 ? 4.294 -3.625 12.227 1.00 72.94 114 LEU A N 1
ATOM 929 C CA . LEU A 1 114 ? 3.839 -5.003 12.268 1.00 72.94 114 LEU A CA 1
ATOM 930 C C . LEU A 1 114 ? 4.907 -5.920 11.659 1.00 72.94 114 LEU A C 1
ATOM 932 O O . LEU A 1 114 ? 5.252 -5.789 10.487 1.00 72.94 114 LEU A O 1
ATOM 936 N N . SER A 1 115 ? 5.408 -6.876 12.440 1.00 70.88 115 SER A N 1
ATOM 937 C CA . SER A 1 115 ? 6.133 -8.033 11.914 1.00 70.88 115 SER A CA 1
ATOM 938 C C . SER A 1 115 ? 5.196 -9.233 11.859 1.00 70.88 115 SER A C 1
ATOM 940 O O . SER A 1 115 ? 4.576 -9.620 12.855 1.00 70.88 115 SER A O 1
ATOM 942 N N . LEU A 1 116 ? 5.099 -9.809 10.664 1.00 65.31 116 LEU A N 1
ATOM 943 C CA . LEU A 1 116 ? 4.374 -11.040 10.393 1.00 65.31 116 LEU A CA 1
ATOM 944 C C . LEU A 1 116 ? 5.376 -12.138 10.029 1.00 65.31 116 LEU A C 1
ATOM 946 O O . LEU A 1 116 ? 6.134 -11.957 9.071 1.00 65.31 116 LEU A O 1
ATOM 950 N N . PRO A 1 117 ? 5.346 -13.297 10.713 1.00 58.62 117 PRO A N 1
ATOM 951 C CA . PRO A 1 117 ? 6.172 -14.445 10.343 1.00 58.62 117 PRO A CA 1
ATOM 952 C C . PRO A 1 117 ? 5.960 -14.900 8.889 1.00 58.62 117 PRO A C 1
ATOM 954 O O . PRO A 1 117 ? 6.900 -15.348 8.239 1.00 58.62 117 PRO A O 1
ATOM 957 N N . SER A 1 118 ? 4.739 -14.752 8.363 1.00 54.88 118 SER A N 1
ATOM 958 C CA . SER A 1 118 ? 4.345 -15.192 7.017 1.00 54.88 118 SER A CA 1
ATOM 959 C C . SER A 1 118 ? 4.896 -14.337 5.871 1.00 54.88 118 SER A C 1
ATOM 961 O O . SER A 1 118 ? 5.006 -14.839 4.758 1.00 54.88 118 SER A O 1
ATOM 963 N N . TYR A 1 119 ? 5.277 -13.081 6.122 1.00 50.56 119 TYR A N 1
ATOM 964 C CA . TYR A 1 119 ? 5.755 -12.158 5.081 1.00 50.56 119 TYR A CA 1
ATOM 965 C C . TYR A 1 119 ? 7.287 -12.074 4.988 1.00 50.56 119 TYR A C 1
ATOM 967 O O . TYR A 1 119 ? 7.824 -11.234 4.271 1.00 50.56 119 TYR A O 1
ATOM 975 N N . GLY A 1 120 ? 8.025 -12.904 5.739 1.00 46.56 120 GLY A N 1
ATOM 976 C CA . GLY A 1 120 ? 9.494 -12.858 5.769 1.00 46.56 120 GLY A CA 1
ATOM 977 C C . GLY A 1 120 ? 10.071 -11.535 6.302 1.00 46.56 120 GLY A C 1
ATOM 978 O O . GLY A 1 120 ? 11.285 -11.324 6.261 1.00 46.56 120 GLY A O 1
ATOM 979 N N . CYS A 1 121 ? 9.222 -10.636 6.816 1.00 46.03 121 CYS A N 1
ATOM 980 C CA . CYS A 1 121 ? 9.611 -9.345 7.361 1.00 46.03 121 CYS A CA 1
ATOM 981 C C . CYS A 1 121 ? 10.296 -9.553 8.708 1.00 46.03 121 CYS A C 1
ATOM 983 O O . CYS A 1 121 ? 9.609 -9.696 9.715 1.00 46.03 121 CYS A O 1
ATOM 985 N N . TYR A 1 122 ? 11.634 -9.539 8.703 1.00 49.12 122 TYR A N 1
ATOM 986 C CA . TYR A 1 122 ? 12.509 -9.634 9.873 1.00 49.12 122 TYR A CA 1
ATOM 987 C C . TYR A 1 122 ? 12.065 -10.738 10.844 1.00 49.12 122 TYR A C 1
ATOM 989 O O . TYR A 1 122 ? 11.212 -10.493 11.686 1.00 49.12 122 TYR A O 1
ATOM 997 N N . ASN A 1 123 ? 12.684 -11.924 10.775 1.00 44.31 123 ASN A N 1
ATOM 998 C CA . ASN A 1 123 ? 12.576 -12.994 11.784 1.00 44.31 123 ASN A CA 1
ATOM 999 C C . ASN A 1 123 ? 13.034 -12.503 13.175 1.00 44.31 123 ASN A C 1
ATOM 1001 O O . ASN A 1 123 ? 14.074 -12.901 13.697 1.00 44.31 123 ASN A O 1
ATOM 1005 N N . ARG A 1 124 ? 12.282 -11.586 13.772 1.00 51.91 124 ARG A N 1
ATOM 1006 C CA . ARG A 1 124 ? 12.477 -11.060 15.104 1.00 51.91 124 ARG A CA 1
ATOM 1007 C C . ARG A 1 124 ? 11.479 -11.787 15.978 1.00 51.91 124 ARG A C 1
ATOM 1009 O O . ARG A 1 124 ? 10.271 -11.618 15.875 1.00 51.91 124 ARG A O 1
ATOM 1016 N N . THR A 1 125 ? 12.018 -12.577 16.889 1.00 52.84 125 THR A N 1
ATOM 1017 C CA . THR A 1 125 ? 11.308 -13.032 18.087 1.00 52.84 125 THR A CA 1
ATOM 1018 C C . THR A 1 125 ? 11.000 -11.869 19.044 1.00 52.84 125 THR A C 1
ATOM 1020 O O . THR A 1 125 ? 10.333 -12.057 20.057 1.00 52.84 125 THR A O 1
ATOM 1023 N N . GLU A 1 126 ? 11.471 -10.660 18.728 1.00 57.16 126 GLU A N 1
ATOM 1024 C CA . GLU A 1 126 ? 11.270 -9.419 19.470 1.00 57.16 126 GLU A CA 1
ATOM 1025 C C . GLU A 1 126 ? 9.927 -8.759 19.106 1.00 57.16 126 GLU A C 1
ATOM 1027 O O . GLU A 1 126 ? 9.438 -8.886 17.986 1.00 57.16 126 GLU A O 1
ATOM 1032 N N . GLY A 1 127 ? 9.311 -8.050 20.054 1.00 65.50 127 GLY A N 1
ATOM 1033 C CA . GLY A 1 127 ? 8.021 -7.368 19.875 1.00 65.50 127 GLY A CA 1
ATOM 1034 C C . GLY A 1 127 ? 6.917 -7.927 20.769 1.00 65.50 127 GLY A C 1
ATOM 1035 O O . GLY A 1 127 ? 7.089 -8.974 21.394 1.00 65.50 127 GLY A O 1
ATOM 1036 N N . ILE A 1 128 ? 5.790 -7.228 20.841 1.00 72.69 128 ILE A N 1
ATOM 1037 C CA . ILE A 1 128 ? 4.623 -7.622 21.634 1.00 72.69 128 ILE A CA 1
ATOM 1038 C C . ILE A 1 128 ? 3.703 -8.475 20.754 1.00 72.69 128 ILE A C 1
ATOM 1040 O O . ILE A 1 128 ? 3.338 -8.011 19.670 1.00 72.69 128 ILE A O 1
ATOM 1044 N N . PRO A 1 129 ? 3.335 -9.704 21.170 1.00 78.50 129 PRO A N 1
ATOM 1045 C CA . PRO A 1 129 ? 2.331 -10.498 20.468 1.00 78.50 129 PRO A CA 1
ATOM 1046 C C . PRO A 1 129 ? 1.045 -9.696 20.264 1.00 78.50 129 PRO A C 1
ATOM 1048 O O . PRO A 1 129 ? 0.561 -9.045 21.190 1.00 78.50 129 PRO A O 1
ATOM 1051 N N . THR A 1 130 ? 0.512 -9.720 19.050 1.00 84.00 130 THR A N 1
ATOM 1052 C CA . THR A 1 130 ? -0.672 -8.947 18.682 1.00 84.00 130 THR A CA 1
ATOM 1053 C C . THR A 1 130 ? -1.555 -9.733 17.727 1.00 84.00 130 THR A C 1
ATOM 1055 O O . THR A 1 130 ? -1.063 -10.486 16.886 1.00 84.00 130 THR A O 1
ATOM 1058 N N . GLU A 1 131 ? -2.862 -9.552 17.861 1.00 87.62 131 GLU A N 1
ATOM 1059 C CA . GLU A 1 131 ? -3.839 -10.057 16.905 1.00 87.62 131 GLU A CA 1
ATOM 1060 C C . GLU A 1 131 ? -3.860 -9.146 15.683 1.00 87.62 131 GLU A C 1
ATOM 1062 O O . GLU A 1 131 ? -3.911 -7.917 15.810 1.00 87.62 131 GLU A O 1
ATOM 1067 N N . VAL A 1 132 ? -3.829 -9.761 14.504 1.00 90.12 132 VAL A N 1
ATOM 1068 C CA . VAL A 1 132 ? -3.898 -9.077 13.219 1.00 90.12 132 VAL A CA 1
ATOM 1069 C C . VAL A 1 132 ? -5.185 -9.477 12.521 1.00 90.12 132 VAL A C 1
ATOM 1071 O O . VAL A 1 132 ? -5.476 -10.665 12.378 1.00 90.12 132 VAL A O 1
ATOM 1074 N N . HIS A 1 133 ? -5.928 -8.479 12.059 1.00 92.50 133 HIS A N 1
ATOM 1075 C CA . HIS A 1 133 ? -7.155 -8.636 11.292 1.00 92.50 133 HIS A CA 1
ATOM 1076 C C . HIS A 1 133 ? -7.144 -7.683 10.112 1.00 92.50 133 HIS A C 1
ATOM 1078 O O . HIS A 1 133 ? -6.772 -6.518 10.249 1.00 92.50 133 HIS A O 1
ATOM 1084 N N . GLY A 1 134 ? -7.579 -8.146 8.953 1.00 95.25 134 GLY A N 1
ATOM 1085 C CA . GLY A 1 134 ? -7.590 -7.291 7.787 1.00 95.25 134 GLY A CA 1
ATOM 1086 C C . GLY A 1 134 ? -7.967 -8.016 6.522 1.00 95.25 134 GLY A C 1
ATOM 1087 O O . GLY A 1 134 ? -8.533 -9.108 6.551 1.00 95.25 134 GLY A O 1
ATOM 1088 N N . VAL A 1 135 ? -7.603 -7.395 5.412 1.00 96.00 135 VAL A N 1
ATOM 1089 C CA . VAL A 1 135 ? -7.721 -7.990 4.088 1.00 96.00 135 VAL A CA 1
ATOM 1090 C C . VAL A 1 135 ? -6.451 -7.762 3.285 1.00 96.00 135 VAL A C 1
ATOM 1092 O O . VAL A 1 135 ? -5.769 -6.743 3.440 1.00 96.00 135 VAL A O 1
ATOM 1095 N N . VAL A 1 136 ? -6.160 -8.725 2.423 1.00 95.62 136 VAL A N 1
ATOM 1096 C CA . VAL A 1 136 ? -5.095 -8.671 1.425 1.00 95.62 136 VAL A CA 1
ATOM 1097 C C . VAL A 1 136 ? -5.760 -8.727 0.061 1.00 95.62 136 VAL A C 1
ATOM 1099 O O . VAL A 1 136 ? -6.581 -9.608 -0.187 1.00 95.62 136 VAL A O 1
ATOM 1102 N N . VAL A 1 137 ? -5.437 -7.774 -0.806 1.00 96.50 137 VAL A N 1
ATOM 1103 C CA . VAL A 1 137 ? -5.941 -7.738 -2.178 1.00 96.50 137 VAL A CA 1
ATOM 1104 C C . VAL A 1 137 ? -4.783 -7.926 -3.136 1.00 96.50 137 VAL A C 1
ATOM 1106 O O . VAL A 1 137 ? -3.791 -7.191 -3.095 1.00 96.50 137 VAL A O 1
ATOM 1109 N N . ASP A 1 138 ? -4.926 -8.932 -3.986 1.00 94.44 138 ASP A N 1
ATOM 1110 C CA . ASP A 1 138 ? -3.947 -9.252 -5.004 1.00 94.44 138 ASP A CA 1
ATOM 1111 C C . ASP A 1 138 ? -3.937 -8.179 -6.102 1.00 94.44 138 ASP A C 1
ATOM 1113 O O . ASP A 1 138 ? -4.999 -7.736 -6.559 1.00 94.44 138 ASP A O 1
ATOM 1117 N N . PRO A 1 139 ? -2.748 -7.788 -6.578 1.00 91.94 139 PRO A N 1
ATOM 1118 C CA . PRO A 1 139 ? -2.627 -6.889 -7.712 1.00 91.94 139 PRO A CA 1
ATOM 1119 C C . PRO A 1 139 ? -3.000 -7.613 -9.019 1.00 91.94 139 PRO A C 1
ATOM 1121 O O . PRO A 1 139 ? -3.075 -8.846 -9.062 1.00 91.94 139 PRO A O 1
ATOM 1124 N N . PRO A 1 140 ? -3.227 -6.874 -10.120 1.00 89.19 140 PRO A N 1
ATOM 1125 C CA . PRO A 1 140 ? -3.454 -7.490 -11.422 1.00 89.19 140 PRO A CA 1
ATOM 1126 C C . PRO A 1 140 ? -2.251 -8.326 -11.876 1.00 89.19 140 PRO A C 1
ATOM 1128 O O . PRO A 1 140 ? -1.118 -8.107 -11.436 1.00 89.19 140 PRO A O 1
ATOM 1131 N N . GLN A 1 141 ? -2.516 -9.273 -12.780 1.00 88.19 141 GLN A N 1
ATOM 1132 C CA . GLN A 1 141 ? -1.497 -10.128 -13.379 1.00 88.19 141 GLN A CA 1
ATOM 1133 C C . GLN A 1 141 ? -1.385 -9.921 -14.891 1.00 88.19 141 GLN A C 1
ATOM 1135 O O . GLN A 1 141 ? -2.395 -9.752 -15.571 1.00 88.19 141 GLN A O 1
ATOM 1140 N N . VAL A 1 142 ? -0.158 -9.998 -15.405 1.00 81.00 142 VAL A N 1
ATOM 1141 C CA . VAL A 1 142 ? 0.178 -10.105 -16.833 1.00 81.00 142 VAL A CA 1
ATOM 1142 C C . VAL A 1 142 ? 1.094 -11.320 -16.988 1.00 81.00 142 VAL A C 1
ATOM 1144 O O . VAL A 1 142 ? 2.063 -11.447 -16.243 1.00 81.00 142 VAL A O 1
ATOM 1147 N N . ASP A 1 143 ? 0.771 -12.236 -17.906 1.00 81.12 143 ASP A N 1
ATOM 1148 C CA . ASP A 1 143 ? 1.513 -13.491 -18.131 1.00 81.12 143 ASP A CA 1
ATOM 1149 C C . ASP A 1 143 ? 1.803 -14.286 -16.836 1.00 81.12 143 ASP A C 1
ATOM 1151 O O . ASP A 1 143 ? 2.943 -14.675 -16.564 1.00 81.12 143 ASP A O 1
ATOM 1155 N N . ASP A 1 144 ? 0.767 -14.486 -16.012 1.00 81.38 144 ASP A N 1
ATOM 1156 C CA . ASP A 1 144 ? 0.819 -15.168 -14.706 1.00 81.38 144 ASP A CA 1
ATOM 1157 C C . ASP A 1 144 ? 1.736 -14.494 -13.661 1.00 81.38 144 ASP A C 1
ATOM 1159 O O . ASP A 1 144 ? 2.191 -15.125 -12.701 1.00 81.38 144 ASP A O 1
ATOM 1163 N N . ARG A 1 145 ? 2.034 -13.197 -13.826 1.00 82.06 145 ARG A N 1
ATOM 1164 C CA . ARG A 1 145 ? 2.864 -12.416 -12.898 1.00 82.06 145 ARG A CA 1
ATOM 1165 C C . ARG A 1 145 ? 2.134 -11.197 -12.384 1.00 82.06 145 ARG A C 1
ATOM 1167 O O . ARG A 1 145 ? 1.596 -10.420 -13.161 1.00 82.06 145 ARG A O 1
ATOM 1174 N N . TYR A 1 146 ? 2.197 -10.989 -11.076 1.00 86.44 146 TYR A N 1
ATOM 1175 C CA . TYR A 1 146 ? 1.719 -9.770 -10.438 1.00 86.44 146 TYR A CA 1
ATOM 1176 C C . TYR A 1 146 ? 2.488 -8.539 -10.922 1.00 86.44 146 TYR A C 1
ATOM 1178 O O . TYR A 1 146 ? 3.719 -8.532 -10.923 1.00 86.44 146 TYR A O 1
ATOM 1186 N N . THR A 1 147 ? 1.760 -7.488 -11.299 1.00 85.69 147 THR A N 1
ATOM 1187 C CA . THR A 1 147 ? 2.349 -6.262 -11.865 1.00 85.69 147 THR A CA 1
ATOM 1188 C C . THR A 1 147 ? 2.661 -5.188 -10.817 1.00 85.69 147 THR A C 1
ATOM 1190 O O . THR A 1 147 ? 3.138 -4.112 -11.174 1.00 85.69 147 THR A O 1
ATOM 1193 N N . ALA A 1 148 ? 2.329 -5.434 -9.547 1.00 87.88 148 ALA A N 1
ATOM 1194 C CA . ALA A 1 148 ? 2.505 -4.525 -8.415 1.00 87.88 148 ALA A CA 1
ATOM 1195 C C . ALA A 1 148 ? 2.622 -5.320 -7.100 1.00 87.88 148 ALA A C 1
ATOM 1197 O O . ALA A 1 148 ? 2.561 -6.549 -7.105 1.00 87.88 148 ALA A O 1
ATOM 1198 N N . GLU A 1 149 ? 2.786 -4.627 -5.973 1.00 87.56 149 GLU A N 1
ATOM 1199 C CA . GLU A 1 149 ? 2.638 -5.225 -4.640 1.00 87.56 149 GLU A CA 1
ATOM 1200 C C . GLU A 1 149 ? 1.157 -5.409 -4.267 1.00 87.56 149 GLU A C 1
ATOM 1202 O O . GLU A 1 149 ? 0.276 -4.695 -4.757 1.00 87.56 149 GLU A O 1
ATOM 1207 N N . SER A 1 150 ? 0.868 -6.347 -3.363 1.00 91.44 150 SER A N 1
ATOM 1208 C CA . SER A 1 150 ? -0.481 -6.513 -2.816 1.00 91.44 150 SER A CA 1
ATOM 1209 C C . SER A 1 150 ? -0.906 -5.294 -1.997 1.00 91.44 150 SER A C 1
ATOM 1211 O O . SER A 1 150 ? -0.093 -4.625 -1.353 1.00 91.44 150 SER A O 1
ATOM 1213 N N . PHE A 1 151 ? -2.201 -4.989 -2.013 1.00 95.38 151 PHE A N 1
ATOM 1214 C CA . PHE A 1 151 ? -2.773 -3.984 -1.128 1.00 95.38 151 PHE A CA 1
ATOM 1215 C C . PHE A 1 151 ? -3.162 -4.646 0.193 1.00 95.38 151 PHE A C 1
ATOM 1217 O O . PHE A 1 151 ? -4.016 -5.530 0.230 1.00 95.38 151 PHE A O 1
ATOM 1224 N N . ASN A 1 152 ? -2.550 -4.197 1.288 1.00 93.50 152 ASN A N 1
ATOM 1225 C CA . ASN A 1 152 ? -2.677 -4.841 2.593 1.00 93.50 152 ASN A CA 1
ATOM 1226 C C . ASN A 1 152 ? -3.334 -3.893 3.602 1.00 93.50 152 ASN A C 1
ATOM 1228 O O . ASN A 1 152 ? -2.668 -3.045 4.199 1.00 93.50 152 ASN A O 1
ATOM 1232 N N . LEU A 1 153 ? -4.635 -4.052 3.848 1.00 95.31 153 LEU A N 1
ATOM 1233 C CA . LEU A 1 153 ? -5.317 -3.323 4.919 1.00 95.31 153 LEU A CA 1
ATOM 1234 C C . LEU A 1 153 ? -5.327 -4.175 6.189 1.00 95.31 153 LEU A C 1
ATOM 1236 O O . LEU A 1 153 ? -6.328 -4.809 6.517 1.00 95.31 153 LEU A O 1
ATOM 1240 N N . LEU A 1 154 ? -4.185 -4.209 6.879 1.00 93.12 154 LEU A N 1
ATOM 1241 C CA . LEU A 1 154 ? -3.966 -5.040 8.062 1.00 93.12 154 LEU A CA 1
ATOM 1242 C C . LEU A 1 154 ? -3.954 -4.191 9.332 1.00 93.12 154 LEU A C 1
ATOM 1244 O O . LEU A 1 154 ? -3.078 -3.349 9.528 1.00 93.12 154 LEU A O 1
ATOM 1248 N N . PHE A 1 155 ? -4.913 -4.451 10.214 1.00 93.00 155 PHE A N 1
ATOM 1249 C CA . PHE A 1 155 ? -4.995 -3.855 11.537 1.00 93.00 155 PHE A CA 1
ATOM 1250 C C . PHE A 1 155 ? -4.389 -4.790 12.570 1.00 93.00 155 PHE A C 1
ATOM 1252 O O . PHE A 1 155 ? -4.753 -5.959 12.638 1.00 93.00 155 PHE A O 1
ATOM 1259 N N . TYR A 1 156 ? -3.518 -4.263 13.419 1.00 89.94 156 TYR A N 1
ATOM 1260 C CA . TYR A 1 156 ? -2.977 -4.972 14.570 1.00 89.94 156 TYR A CA 1
ATOM 1261 C C . TYR A 1 156 ? -3.259 -4.204 15.854 1.00 89.94 156 TYR A C 1
ATOM 1263 O O . TYR A 1 156 ? -3.344 -2.971 15.869 1.00 89.94 156 TYR A O 1
ATOM 1271 N N . LYS A 1 157 ? -3.442 -4.945 16.943 1.00 87.12 157 LYS A N 1
ATOM 1272 C CA . LYS A 1 157 ? -3.867 -4.393 18.227 1.00 87.12 157 LYS A CA 1
ATOM 1273 C C . LYS A 1 157 ? -2.682 -3.976 19.102 1.00 87.12 157 LYS A C 1
ATOM 1275 O O . LYS A 1 157 ? -1.775 -4.765 19.360 1.00 87.12 157 LYS A O 1
ATOM 1280 N N . VAL A 1 158 ? -2.711 -2.753 19.618 1.00 80.69 158 VAL A N 1
ATOM 1281 C CA . VAL A 1 158 ? -1.760 -2.229 20.609 1.00 80.69 158 VAL A CA 1
ATOM 1282 C C . VAL A 1 158 ? -2.562 -1.625 21.759 1.00 80.69 158 VAL A C 1
ATOM 1284 O O . VAL A 1 158 ? -3.255 -0.620 21.587 1.00 80.69 158 VAL A O 1
ATOM 1287 N N . GLY A 1 159 ? -2.534 -2.278 22.923 1.00 80.81 159 GLY A N 1
ATOM 1288 C CA . GLY A 1 159 ? -3.418 -1.937 24.039 1.00 80.81 159 GLY A CA 1
ATOM 1289 C C . GLY A 1 159 ? -4.892 -2.020 23.622 1.00 80.81 159 GLY A C 1
ATOM 1290 O O . GLY A 1 159 ? -5.376 -3.070 23.188 1.00 80.81 159 GLY A O 1
ATOM 1291 N N . ARG A 1 160 ? -5.618 -0.899 23.724 1.00 86.06 160 ARG A N 1
ATOM 1292 C CA . ARG A 1 160 ? -7.021 -0.791 23.272 1.00 86.06 160 ARG A CA 1
ATOM 1293 C C . ARG A 1 160 ? -7.193 -0.338 21.817 1.00 86.06 160 ARG A C 1
ATOM 1295 O O . ARG A 1 160 ? -8.326 -0.179 21.370 1.00 86.06 160 ARG A O 1
ATOM 1302 N N . TRP A 1 161 ? -6.105 -0.064 21.105 1.00 88.81 161 TRP A N 1
ATOM 1303 C CA . TRP A 1 161 ? -6.138 0.554 19.783 1.00 88.81 161 TRP A CA 1
ATOM 1304 C C . TRP A 1 161 ? -5.822 -0.439 18.681 1.00 88.81 161 TRP A C 1
ATOM 1306 O O . TRP A 1 161 ? -5.042 -1.367 18.864 1.00 88.81 161 TRP A O 1
ATOM 1316 N N . PHE A 1 162 ? -6.391 -0.182 17.514 1.00 90.88 162 PHE A N 1
ATOM 1317 C CA . PHE A 1 162 ? -6.080 -0.835 16.258 1.00 90.88 162 PHE A CA 1
ATOM 1318 C C . PHE A 1 162 ? -5.274 0.125 15.395 1.00 90.88 162 PHE A C 1
ATOM 1320 O O . PHE A 1 162 ? -5.684 1.269 15.166 1.00 90.88 162 PHE A O 1
ATOM 1327 N N . LEU A 1 163 ? -4.124 -0.348 14.933 1.00 87.75 163 LEU A N 1
ATOM 1328 C CA . LEU A 1 163 ? -3.219 0.371 14.054 1.00 87.75 163 LEU A CA 1
ATOM 1329 C C . LEU A 1 163 ? -3.184 -0.353 12.717 1.00 87.75 163 LEU A C 1
ATOM 1331 O O . LEU A 1 163 ? -3.005 -1.562 12.680 1.00 87.75 163 LEU A O 1
ATOM 1335 N N . CYS A 1 164 ? -3.304 0.392 11.630 1.00 88.56 164 CYS A N 1
ATOM 1336 C CA . CYS A 1 164 ? -3.006 -0.079 10.289 1.00 88.56 164 CYS A CA 1
ATOM 1337 C C . CYS A 1 164 ? -2.000 0.892 9.697 1.00 88.56 164 CYS A C 1
ATOM 1339 O O . CYS A 1 164 ? -2.317 2.066 9.527 1.00 88.56 164 CYS A O 1
ATOM 1341 N N . SER A 1 165 ? -0.803 0.417 9.380 1.00 83.69 165 SER A N 1
ATOM 1342 C CA . SER A 1 165 ? 0.174 1.175 8.607 1.00 83.69 165 SER A CA 1
ATOM 1343 C C . SER A 1 165 ? 0.691 0.271 7.509 1.00 83.69 165 SER A C 1
ATOM 1345 O O . SER A 1 165 ? 1.041 -0.881 7.763 1.00 83.69 165 SER A O 1
ATOM 1347 N N . GLY A 1 166 ? 0.665 0.776 6.287 1.00 81.19 166 GLY A N 1
ATOM 1348 C CA . GLY A 1 166 ? 1.024 0.002 5.119 1.00 81.19 166 GLY A CA 1
ATOM 1349 C C . GLY A 1 166 ? 1.471 0.904 3.991 1.00 81.19 166 GLY A C 1
ATOM 1350 O O . GLY A 1 166 ? 1.314 2.128 4.022 1.00 81.19 166 GLY A O 1
ATOM 1351 N N . PHE A 1 167 ? 2.054 0.266 2.994 1.00 85.75 167 PHE A N 1
ATOM 1352 C CA . PHE A 1 167 ? 2.320 0.882 1.718 1.00 85.75 167 PHE A CA 1
ATOM 1353 C C . PHE A 1 167 ? 2.061 -0.137 0.616 1.00 85.75 167 PHE A C 1
ATOM 1355 O O . PHE A 1 167 ? 2.040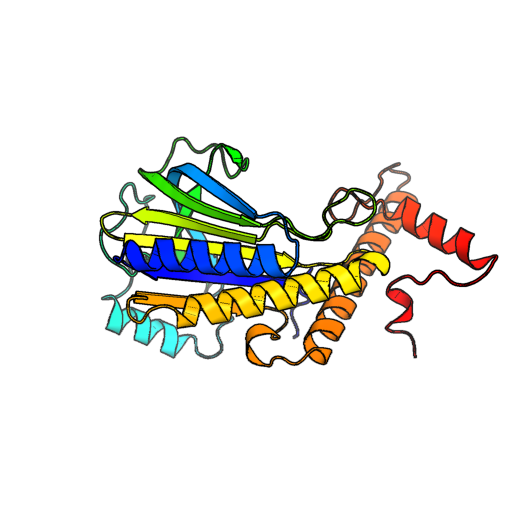 -1.341 0.867 1.00 85.75 167 PHE A O 1
ATOM 1362 N N . CYS A 1 168 ? 1.836 0.356 -0.591 1.00 88.56 168 CYS A N 1
ATOM 1363 C CA . CYS A 1 168 ? 1.771 -0.456 -1.791 1.00 88.56 168 CYS A CA 1
ATOM 1364 C C . CYS A 1 168 ? 2.500 0.293 -2.889 1.00 88.56 168 CYS A C 1
ATOM 1366 O O . CYS A 1 168 ? 2.237 1.476 -3.138 1.00 88.56 168 CYS A O 1
ATOM 1368 N N . LYS A 1 169 ? 3.425 -0.405 -3.532 1.00 88.06 169 LYS A N 1
ATOM 1369 C CA . LYS A 1 169 ? 4.139 0.101 -4.684 1.00 88.06 169 LYS A CA 1
ATOM 1370 C C . LYS A 1 169 ? 3.474 -0.360 -5.972 1.00 88.06 169 LYS A C 1
ATOM 1372 O O . LYS A 1 169 ? 3.389 -1.554 -6.260 1.00 88.06 169 LYS A O 1
ATOM 1377 N N . THR A 1 170 ? 3.054 0.609 -6.774 1.00 88.38 170 THR A N 1
ATOM 1378 C CA . THR A 1 170 ? 2.613 0.396 -8.155 1.00 88.38 170 THR A CA 1
ATOM 1379 C C . THR A 1 170 ? 3.719 0.895 -9.067 1.00 88.38 170 THR A C 1
ATOM 1381 O O . THR A 1 170 ? 4.128 2.055 -8.972 1.00 88.38 170 THR A O 1
ATOM 1384 N N . GLN A 1 171 ? 4.267 0.026 -9.902 1.00 81.81 171 GLN A N 1
ATOM 1385 C CA . GLN A 1 171 ? 5.415 0.371 -10.728 1.00 81.81 171 GLN A CA 1
ATOM 1386 C C . GLN A 1 171 ? 5.437 -0.535 -11.961 1.00 81.81 171 GLN A C 1
ATOM 1388 O O . GLN A 1 171 ? 5.967 -1.642 -11.874 1.00 81.81 171 GLN A O 1
ATOM 1393 N N . PRO A 1 172 ? 4.890 -0.087 -13.104 1.00 80.50 172 PRO A N 1
ATOM 1394 C CA . PRO A 1 172 ? 5.011 -0.849 -14.337 1.00 80.50 172 PRO A CA 1
ATOM 1395 C C . PRO A 1 172 ? 6.479 -0.884 -14.784 1.00 80.50 172 PRO A C 1
ATOM 1397 O O . PRO A 1 172 ? 7.180 0.132 -14.763 1.00 80.50 172 PRO A O 1
ATOM 1400 N N . PHE A 1 173 ? 6.950 -2.061 -15.182 1.00 74.69 173 PHE A N 1
ATOM 1401 C CA . PHE A 1 173 ? 8.276 -2.292 -15.758 1.00 74.69 173 PHE A CA 1
ATOM 1402 C C . PHE A 1 173 ? 8.224 -2.454 -17.278 1.00 74.69 173 PHE A C 1
ATOM 1404 O O . PHE A 1 173 ? 9.231 -2.244 -17.955 1.00 74.69 173 PHE A O 1
ATOM 1411 N N . THR A 1 174 ? 7.059 -2.818 -17.809 1.00 72.94 174 THR A N 1
ATOM 1412 C CA . THR A 1 174 ? 6.787 -2.986 -19.240 1.00 72.94 174 THR A CA 1
ATOM 1413 C C . THR A 1 174 ? 5.559 -2.177 -19.659 1.00 72.94 174 THR A C 1
ATOM 1415 O O . THR A 1 174 ? 4.746 -1.796 -18.817 1.00 72.94 174 THR A O 1
ATOM 1418 N N . VAL A 1 175 ? 5.411 -1.910 -20.962 1.00 70.62 175 VAL A N 1
ATOM 1419 C CA . VAL A 1 175 ? 4.251 -1.178 -21.510 1.00 70.62 175 VAL A CA 1
ATOM 1420 C C . VAL A 1 175 ? 2.942 -1.922 -21.226 1.00 70.62 175 VAL A C 1
ATOM 1422 O O . VAL A 1 175 ? 1.957 -1.300 -20.832 1.00 70.62 175 VAL A O 1
ATOM 1425 N N . ASP A 1 176 ? 2.963 -3.253 -21.308 1.00 75.62 176 ASP A N 1
ATOM 1426 C CA . ASP A 1 176 ? 1.796 -4.112 -21.069 1.00 75.62 176 ASP A CA 1
ATOM 1427 C C . ASP A 1 176 ? 1.289 -4.035 -19.609 1.00 75.62 176 ASP A C 1
ATOM 1429 O O . ASP A 1 176 ? 0.112 -4.265 -19.314 1.00 75.62 176 ASP A O 1
ATOM 1433 N N . GLU A 1 177 ? 2.155 -3.645 -18.669 1.00 83.50 177 GLU A N 1
ATOM 1434 C CA . GLU A 1 177 ? 1.811 -3.472 -17.254 1.00 83.50 177 GLU A CA 1
ATOM 1435 C C . GLU A 1 177 ? 1.252 -2.080 -16.921 1.00 83.50 177 GLU A C 1
ATOM 1437 O O . GLU A 1 177 ? 0.694 -1.909 -15.832 1.00 83.50 177 GLU A O 1
ATOM 1442 N N . VAL A 1 178 ? 1.404 -1.081 -17.802 1.00 83.19 178 VAL A N 1
ATOM 1443 C CA . VAL A 1 178 ? 1.072 0.329 -17.507 1.00 83.19 178 VAL A CA 1
ATOM 1444 C C . VAL A 1 178 ? -0.411 0.494 -17.212 1.00 83.19 178 VAL A C 1
ATOM 1446 O O . VAL A 1 178 ? -0.777 1.008 -16.154 1.00 83.19 178 VAL A O 1
ATOM 1449 N N . GLU A 1 179 ? -1.277 0.017 -18.106 1.00 86.81 179 GLU A N 1
ATOM 1450 C CA . GLU A 1 179 ? -2.725 0.151 -17.935 1.00 86.81 179 GLU A CA 1
ATOM 1451 C C . GLU A 1 179 ? -3.212 -0.565 -16.665 1.00 86.81 179 GLU A C 1
ATOM 1453 O O . GLU A 1 179 ? -4.016 -0.022 -15.900 1.00 86.81 179 GLU A O 1
ATOM 1458 N N . HIS A 1 180 ? -2.679 -1.760 -16.403 1.00 90.25 180 HIS A N 1
ATOM 1459 C CA . HIS A 1 180 ? -2.984 -2.551 -15.214 1.00 90.25 180 HIS A CA 1
ATOM 1460 C C . HIS A 1 180 ? -2.581 -1.816 -13.928 1.00 90.25 180 HIS A C 1
ATOM 1462 O O . HIS A 1 180 ? -3.388 -1.704 -13.002 1.00 90.25 180 HIS A O 1
ATOM 1468 N N . ASN A 1 181 ? -1.373 -1.245 -13.895 1.00 91.06 181 ASN A N 1
ATOM 1469 C CA . ASN A 1 181 ? -0.880 -0.463 -12.763 1.00 91.06 181 ASN A CA 1
ATOM 1470 C C . ASN A 1 181 ? -1.680 0.825 -12.551 1.00 91.06 181 ASN A C 1
ATOM 1472 O O . ASN A 1 181 ? -2.008 1.140 -11.411 1.00 91.06 181 ASN A O 1
ATOM 1476 N N . ILE A 1 182 ? -2.052 1.545 -13.615 1.00 91.38 182 ILE A N 1
ATOM 1477 C CA . ILE A 1 182 ? -2.905 2.740 -13.517 1.00 91.38 182 ILE A CA 1
ATOM 1478 C C . ILE A 1 182 ? -4.256 2.380 -12.903 1.00 91.38 182 ILE A C 1
ATOM 1480 O O . ILE A 1 182 ? -4.691 3.021 -11.946 1.00 91.38 182 ILE A O 1
ATOM 1484 N N . ARG A 1 183 ? -4.933 1.352 -13.429 1.00 93.88 183 ARG A N 1
ATOM 1485 C CA . ARG A 1 183 ? -6.242 0.919 -12.915 1.00 93.88 183 ARG A CA 1
ATOM 1486 C C . ARG A 1 183 ? -6.154 0.530 -11.441 1.00 93.88 183 ARG A C 1
ATOM 1488 O O . ARG A 1 183 ? -6.980 0.983 -10.649 1.00 93.88 183 ARG A O 1
ATOM 1495 N N . TYR A 1 184 ? -5.128 -0.234 -11.077 1.00 95.69 184 TYR A N 1
ATOM 1496 C CA . TYR A 1 184 ? -4.919 -0.680 -9.705 1.00 95.69 184 TYR A CA 1
ATOM 1497 C C . TYR A 1 184 ? -4.567 0.474 -8.757 1.00 95.69 184 TYR A C 1
ATOM 1499 O O . TYR A 1 184 ? -5.177 0.604 -7.701 1.00 95.69 184 TYR A O 1
ATOM 1507 N N . HIS A 1 185 ? -3.680 1.388 -9.157 1.00 95.44 185 HIS A N 1
ATOM 1508 C CA . HIS A 1 185 ? -3.335 2.580 -8.378 1.00 95.44 185 HIS A CA 1
ATOM 1509 C C . HIS A 1 185 ? -4.569 3.454 -8.107 1.00 95.44 185 HIS A C 1
ATOM 1511 O O . HIS A 1 185 ? -4.840 3.838 -6.969 1.00 95.44 185 HIS A O 1
ATOM 1517 N N . LYS A 1 186 ? -5.384 3.706 -9.141 1.00 95.62 186 LYS A N 1
ATOM 1518 C CA . LYS A 1 186 ? -6.652 4.440 -9.004 1.00 95.62 186 LYS A CA 1
ATOM 1519 C C . LYS A 1 186 ? -7.610 3.744 -8.043 1.00 95.62 186 LYS A C 1
ATOM 1521 O O . LYS A 1 186 ? -8.258 4.416 -7.238 1.00 95.62 186 LYS A O 1
ATOM 1526 N N . TRP A 1 187 ? -7.703 2.418 -8.132 1.00 97.06 187 TRP A N 1
ATOM 1527 C CA . TRP A 1 187 ? -8.510 1.612 -7.223 1.00 97.06 187 TRP A CA 1
ATOM 1528 C C . TRP A 1 187 ? -8.030 1.764 -5.774 1.00 97.06 187 TRP A C 1
ATOM 1530 O O . TRP A 1 187 ? -8.845 2.122 -4.925 1.00 97.06 187 TRP A O 1
ATOM 1540 N N . ILE A 1 188 ? -6.723 1.644 -5.502 1.00 97.38 188 ILE A N 1
ATOM 1541 C CA . ILE A 1 188 ? -6.150 1.854 -4.160 1.00 97.38 188 ILE A CA 1
ATOM 1542 C C . ILE A 1 188 ? -6.520 3.245 -3.633 1.00 97.38 188 ILE A C 1
ATOM 1544 O O . ILE A 1 188 ? -7.039 3.369 -2.523 1.00 97.38 188 ILE A O 1
ATOM 1548 N N . CYS A 1 189 ? -6.312 4.302 -4.426 1.00 96.50 189 CYS A N 1
ATOM 1549 C CA . CYS A 1 189 ? -6.653 5.660 -4.006 1.00 96.50 189 CYS A CA 1
ATOM 1550 C C . CYS A 1 189 ? -8.150 5.816 -3.699 1.00 96.50 189 CYS A C 1
ATOM 1552 O O . CYS A 1 189 ? -8.508 6.446 -2.703 1.00 96.50 189 CYS A O 1
ATOM 1554 N N . SER A 1 190 ? -9.025 5.237 -4.526 1.00 95.88 190 SER A N 1
ATOM 1555 C CA . SER A 1 190 ? -10.478 5.266 -4.316 1.00 95.88 190 SER A CA 1
ATOM 1556 C C . SER A 1 190 ? -10.876 4.560 -3.017 1.00 95.88 190 SER A C 1
ATOM 1558 O O . SER A 1 190 ? -11.595 5.125 -2.187 1.00 95.88 190 SER A O 1
ATOM 1560 N N . VAL A 1 191 ? -10.347 3.356 -2.797 1.00 97.12 191 VAL A N 1
ATOM 1561 C CA . VAL A 1 191 ? -10.586 2.556 -1.593 1.00 97.12 191 VAL A CA 1
ATOM 1562 C C . VAL A 1 191 ? -10.104 3.286 -0.346 1.00 97.12 191 VAL A C 1
ATOM 1564 O O . VAL A 1 191 ? -10.856 3.415 0.619 1.00 97.12 191 VAL A O 1
ATOM 1567 N N . LEU A 1 192 ? -8.888 3.834 -0.367 1.00 96.75 192 LEU A N 1
ATOM 1568 C CA . LEU A 1 192 ? -8.336 4.585 0.758 1.00 96.75 192 LEU A CA 1
ATOM 1569 C C . LEU A 1 192 ? -9.157 5.846 1.064 1.00 96.75 192 LEU A C 1
ATOM 1571 O O . LEU A 1 192 ? -9.402 6.134 2.237 1.00 96.75 192 LEU A O 1
ATOM 1575 N N . ARG A 1 193 ? -9.655 6.561 0.041 1.00 95.62 193 ARG A N 1
ATOM 1576 C CA . ARG A 1 193 ? -10.580 7.696 0.226 1.00 95.62 193 ARG A CA 1
ATOM 1577 C C . ARG A 1 193 ? -11.881 7.246 0.885 1.00 95.62 193 ARG A C 1
ATOM 1579 O O . ARG A 1 193 ? -12.343 7.897 1.826 1.00 95.62 193 ARG A O 1
ATOM 1586 N N . ARG A 1 194 ? -12.455 6.127 0.427 1.00 96.12 194 ARG A N 1
ATOM 1587 C CA . ARG A 1 194 ? -13.663 5.536 1.018 1.00 96.12 194 ARG A CA 1
ATOM 1588 C C . ARG A 1 194 ? -13.415 5.192 2.484 1.00 96.12 194 ARG A C 1
ATOM 1590 O O . ARG A 1 194 ? -14.123 5.718 3.335 1.00 96.12 194 ARG A O 1
ATOM 1597 N N . VAL A 1 195 ? -12.381 4.406 2.788 1.00 96.94 195 VAL A N 1
ATOM 1598 C CA . VAL A 1 195 ? -11.997 3.997 4.152 1.00 96.94 195 VAL A CA 1
ATOM 1599 C C . VAL A 1 195 ? -11.785 5.203 5.066 1.00 96.94 195 VAL A C 1
ATOM 1601 O O . VAL A 1 195 ? -12.355 5.260 6.160 1.00 96.94 195 VAL A O 1
ATOM 1604 N N . ALA A 1 196 ? -11.047 6.213 4.601 1.00 92.69 196 ALA A N 1
ATOM 1605 C CA . ALA A 1 196 ? -10.839 7.452 5.341 1.00 92.69 196 ALA A CA 1
ATOM 1606 C C . ALA A 1 196 ? -12.162 8.162 5.676 1.00 92.69 196 ALA A C 1
ATOM 1608 O O . ALA A 1 196 ? -12.266 8.762 6.747 1.00 92.69 196 ALA A O 1
ATOM 1609 N N . GLY A 1 197 ? -13.172 8.076 4.803 1.00 93.25 197 GLY A N 1
ATOM 1610 C CA . GLY A 1 197 ? -14.505 8.657 4.981 1.00 93.25 197 GLY A CA 1
ATOM 1611 C C . GLY A 1 197 ? -15.514 7.814 5.777 1.00 93.25 197 GLY A C 1
ATOM 1612 O O . GLY A 1 197 ? -16.550 8.347 6.163 1.00 93.25 197 GLY A O 1
ATOM 1613 N N . LEU A 1 198 ? -15.241 6.532 6.058 1.00 92.00 198 LEU A N 1
ATOM 1614 C CA . LEU A 1 198 ? -16.217 5.606 6.666 1.00 92.00 198 LEU A CA 1
ATOM 1615 C C . LEU A 1 198 ? -16.573 5.897 8.126 1.00 92.00 198 LEU A C 1
ATOM 1617 O O . LEU A 1 198 ? -17.595 5.416 8.615 1.00 92.00 198 LEU A O 1
ATOM 1621 N N . SER A 1 199 ? -15.700 6.580 8.861 1.00 90.50 199 SER A N 1
ATOM 1622 C CA . SER A 1 199 ? -15.846 6.711 10.306 1.00 90.50 199 SER A CA 1
ATOM 1623 C C . SER A 1 199 ? -15.330 8.047 10.806 1.00 90.50 199 SER A C 1
ATOM 1625 O O . SER A 1 199 ? -14.265 8.514 10.409 1.00 90.50 199 SER A O 1
ATOM 1627 N N . MET A 1 200 ? -16.067 8.638 11.742 1.00 88.62 200 MET A N 1
ATOM 1628 C CA . MET A 1 200 ? -15.577 9.761 12.541 1.00 88.62 200 MET A CA 1
ATOM 1629 C C . MET A 1 200 ? -14.710 9.310 13.728 1.00 88.62 200 MET A C 1
ATOM 1631 O O . MET A 1 200 ? -14.102 10.148 14.381 1.00 88.62 200 MET A O 1
ATOM 1635 N N . PHE A 1 201 ? -14.634 8.000 14.000 1.00 90.25 201 PHE A N 1
ATOM 1636 C CA . PHE A 1 201 ? -13.831 7.410 15.081 1.00 90.25 201 PHE A CA 1
ATOM 1637 C C . PHE A 1 201 ? -12.391 7.090 14.664 1.00 90.25 201 PHE A C 1
ATOM 1639 O O . PHE A 1 201 ? -11.655 6.425 15.399 1.00 90.25 201 PHE A O 1
ATOM 1646 N N . TRP A 1 202 ? -11.965 7.551 13.487 1.00 88.06 202 TRP A N 1
ATOM 1647 C CA . TRP A 1 202 ? -10.546 7.614 13.176 1.00 88.06 202 TRP A CA 1
ATOM 1648 C C . TRP A 1 202 ? -9.887 8.617 14.122 1.00 88.06 202 TRP A C 1
ATOM 1650 O O . TRP A 1 202 ? -10.126 9.817 14.027 1.00 88.06 202 TRP A O 1
ATOM 1660 N N . TYR A 1 203 ? -9.040 8.126 15.025 1.00 85.19 203 TYR A N 1
ATOM 1661 C CA . TYR A 1 203 ? -8.182 8.993 15.830 1.00 85.19 203 TYR A CA 1
ATOM 1662 C C . TYR A 1 203 ? -7.119 9.648 14.949 1.00 85.19 203 TYR A C 1
ATOM 1664 O O . TYR A 1 203 ? -6.819 10.832 15.084 1.00 85.19 203 TYR A O 1
ATOM 1672 N N . HIS A 1 204 ? -6.565 8.869 14.022 1.00 81.69 204 HIS A N 1
ATOM 1673 C CA . HIS A 1 204 ? -5.645 9.353 13.009 1.00 81.69 204 HIS A CA 1
ATOM 1674 C C . HIS A 1 204 ? -5.918 8.652 11.682 1.00 81.69 204 HIS A C 1
ATOM 1676 O O . HIS A 1 204 ? -6.213 7.456 11.646 1.00 81.69 204 HIS A O 1
ATOM 1682 N N . ARG A 1 205 ? -5.806 9.418 10.599 1.00 82.44 205 ARG A N 1
ATOM 1683 C CA . ARG A 1 205 ? -5.866 8.943 9.221 1.00 82.44 205 ARG A CA 1
ATOM 1684 C C . ARG A 1 205 ? -4.877 9.751 8.393 1.00 82.44 205 ARG A C 1
ATOM 1686 O O . ARG A 1 205 ? -4.871 10.980 8.469 1.00 82.44 205 ARG A O 1
ATOM 1693 N N . TYR A 1 206 ? -4.063 9.060 7.619 1.00 82.12 206 TYR A N 1
ATOM 1694 C CA . TYR A 1 206 ? -3.058 9.639 6.745 1.00 82.12 206 TYR A CA 1
ATOM 1695 C C . TYR A 1 206 ? -2.957 8.784 5.494 1.00 82.12 206 TYR A C 1
ATOM 1697 O O . TYR A 1 206 ? -2.947 7.559 5.583 1.00 82.12 206 TYR A O 1
ATOM 1705 N N . VAL A 1 207 ? -2.888 9.440 4.343 1.00 80.19 207 VAL A N 1
ATOM 1706 C CA . VAL A 1 207 ? -2.581 8.809 3.065 1.00 80.19 207 VAL A CA 1
ATOM 1707 C C . VAL A 1 207 ? -1.623 9.737 2.338 1.00 80.19 207 VAL A C 1
ATOM 1709 O O . VAL A 1 207 ? -1.899 10.930 2.226 1.00 80.19 207 VAL A O 1
ATOM 1712 N N . HIS A 1 208 ? -0.509 9.195 1.865 1.00 80.75 208 HIS A N 1
ATOM 1713 C CA . HIS A 1 208 ? 0.422 9.895 0.996 1.00 80.75 208 HIS A CA 1
ATOM 1714 C C . HIS A 1 208 ? 0.649 9.074 -0.252 1.00 80.75 208 HIS A C 1
ATOM 1716 O O . HIS A 1 208 ? 1.180 7.971 -0.194 1.00 80.75 208 HIS A O 1
ATOM 1722 N N . ASP A 1 209 ? 0.240 9.638 -1.373 1.00 84.94 209 ASP A N 1
ATOM 1723 C CA . ASP A 1 209 ? 0.480 9.074 -2.684 1.00 84.94 209 ASP A CA 1
ATOM 1724 C C . ASP A 1 209 ? 1.602 9.858 -3.356 1.00 84.94 209 ASP A C 1
ATOM 1726 O O . ASP A 1 209 ? 1.472 11.056 -3.632 1.00 84.94 209 ASP A O 1
ATOM 1730 N N . GLU A 1 210 ? 2.709 9.173 -3.626 1.00 82.56 210 GLU A N 1
ATOM 1731 C CA . GLU A 1 210 ? 3.852 9.758 -4.309 1.00 82.56 210 GLU A CA 1
ATOM 1732 C C . GLU A 1 210 ? 3.521 10.229 -5.734 1.00 82.56 210 GLU A C 1
ATOM 1734 O O . GLU A 1 210 ? 4.169 11.153 -6.228 1.00 82.56 210 GLU A O 1
ATOM 1739 N N . GLY A 1 211 ? 2.503 9.636 -6.367 1.00 82.50 211 GLY A N 1
ATOM 1740 C CA . GLY A 1 211 ? 1.989 9.981 -7.693 1.00 82.50 211 GLY A CA 1
ATOM 1741 C C . GLY A 1 211 ? 0.974 11.121 -7.671 1.00 82.50 211 GLY A C 1
ATOM 1742 O O . GLY A 1 211 ? 0.539 11.577 -8.725 1.00 82.50 211 GLY A O 1
ATOM 1743 N N . ARG A 1 212 ? 0.618 11.621 -6.477 1.00 84.31 212 ARG A N 1
ATOM 1744 C CA . ARG A 1 212 ? -0.313 12.737 -6.220 1.00 84.31 212 ARG A CA 1
ATOM 1745 C C . ARG A 1 212 ? -1.751 12.528 -6.711 1.00 84.31 212 ARG A C 1
ATOM 1747 O O . ARG A 1 212 ? -2.584 13.406 -6.481 1.00 84.31 212 ARG A O 1
ATOM 1754 N N . TYR A 1 213 ? -2.074 11.389 -7.313 1.00 91.62 213 TYR A N 1
ATOM 1755 C CA . TYR A 1 213 ? -3.411 11.038 -7.775 1.00 91.62 213 TYR A CA 1
ATOM 1756 C C . TYR A 1 213 ? -4.425 11.016 -6.626 1.00 91.62 213 TYR A C 1
ATOM 1758 O O . TYR A 1 213 ? -5.531 11.539 -6.774 1.00 91.62 213 TYR A O 1
ATOM 1766 N N . TYR A 1 214 ? -4.046 10.501 -5.451 1.00 91.94 214 TYR A N 1
ATOM 1767 C CA . TYR A 1 214 ? -4.916 10.481 -4.270 1.00 91.94 214 TYR A CA 1
ATOM 1768 C C . TYR A 1 214 ? -5.438 11.868 -3.893 1.00 91.94 214 TYR A C 1
ATOM 1770 O O . TYR A 1 214 ? -6.543 11.967 -3.367 1.00 91.94 214 TYR A O 1
ATOM 1778 N N . GLU A 1 215 ? -4.686 12.939 -4.138 1.00 86.12 215 GLU A N 1
ATOM 1779 C CA . GLU A 1 215 ? -5.099 14.309 -3.820 1.00 86.12 215 GLU A CA 1
ATOM 1780 C C . GLU A 1 215 ? -5.777 14.977 -5.019 1.00 86.12 215 GLU A C 1
ATOM 1782 O O . GLU A 1 215 ? -6.860 15.547 -4.879 1.00 86.12 215 GLU A O 1
ATOM 1787 N N . THR A 1 216 ? -5.172 14.877 -6.203 1.00 89.56 216 THR A N 1
ATOM 1788 C CA . THR A 1 216 ? -5.576 15.651 -7.385 1.00 89.56 216 THR A CA 1
ATOM 1789 C C . THR A 1 216 ? -6.673 14.988 -8.210 1.00 89.56 216 THR A C 1
ATOM 1791 O O . THR A 1 216 ? -7.416 15.690 -8.890 1.00 89.56 216 THR A O 1
ATOM 1794 N N . MET A 1 217 ? -6.782 13.655 -8.167 1.00 88.81 217 MET A N 1
ATOM 1795 C CA . MET A 1 217 ? -7.526 12.833 -9.137 1.00 88.81 217 MET A CA 1
ATOM 1796 C C . MET A 1 217 ? -7.092 13.050 -10.595 1.00 88.81 217 MET A C 1
ATOM 1798 O O . MET A 1 217 ? -7.822 12.685 -11.518 1.00 88.81 217 MET A O 1
ATOM 1802 N N . ASP A 1 218 ? -5.914 13.636 -10.810 1.00 90.44 218 ASP A N 1
ATOM 1803 C CA . ASP A 1 218 ? -5.395 13.967 -12.130 1.00 90.44 218 ASP A CA 1
ATOM 1804 C C . ASP A 1 218 ? -4.583 12.796 -12.682 1.00 90.44 218 ASP A C 1
ATOM 1806 O O . ASP A 1 218 ? -3.475 12.506 -12.225 1.00 90.44 218 ASP A O 1
ATOM 1810 N N . LEU A 1 219 ? -5.163 12.115 -13.670 1.00 89.44 219 LEU A N 1
ATOM 1811 C CA . LEU A 1 219 ? -4.547 10.965 -14.319 1.00 89.44 219 LEU A CA 1
ATOM 1812 C C . LEU A 1 219 ? -3.246 11.335 -15.046 1.00 89.44 219 LEU A C 1
ATOM 1814 O O . LEU A 1 219 ? -2.313 10.539 -15.039 1.00 89.44 219 LEU A O 1
ATOM 1818 N N . SER A 1 220 ? -3.151 12.545 -15.600 1.00 88.75 220 SER A N 1
ATOM 1819 C CA . SER A 1 220 ? -1.974 12.960 -16.369 1.00 88.75 220 SER A CA 1
ATOM 1820 C C . SER A 1 220 ? -0.722 13.070 -15.496 1.00 88.75 220 SER A C 1
ATOM 1822 O O . SER A 1 220 ? 0.387 12.770 -15.939 1.00 88.75 220 SER A O 1
ATOM 1824 N N . ILE A 1 221 ? -0.893 13.449 -14.222 1.00 86.19 221 ILE A N 1
ATOM 1825 C CA . ILE A 1 221 ? 0.203 13.492 -13.249 1.00 86.19 221 ILE A CA 1
ATOM 1826 C C . ILE A 1 221 ? 0.682 12.071 -12.946 1.00 86.19 221 ILE A C 1
ATOM 1828 O O . ILE A 1 221 ? 1.886 11.828 -12.950 1.00 86.19 221 ILE A O 1
ATOM 1832 N N . LEU A 1 222 ? -0.250 11.137 -12.734 1.00 87.69 222 LEU A N 1
ATOM 1833 C CA . LEU A 1 222 ? 0.072 9.740 -12.450 1.00 87.69 222 LEU A CA 1
ATOM 1834 C C . LEU A 1 222 ? 0.808 9.075 -13.622 1.00 87.69 222 LEU A C 1
ATOM 1836 O O . LEU A 1 222 ? 1.838 8.437 -13.416 1.00 87.69 222 LEU A O 1
ATOM 1840 N N . GLU A 1 223 ? 0.301 9.256 -14.843 1.00 86.19 223 GLU A N 1
ATOM 1841 C CA . GLU A 1 2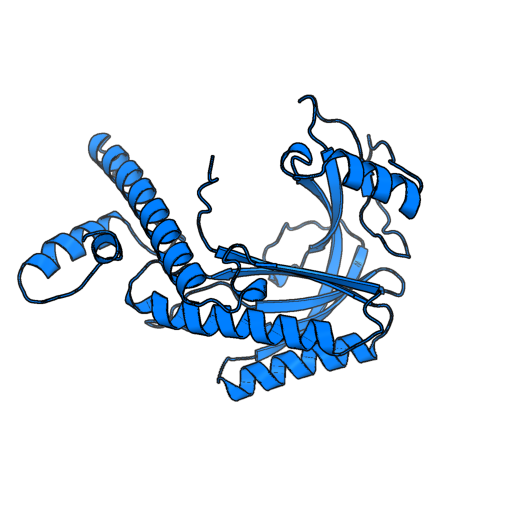23 ? 0.905 8.725 -16.072 1.00 86.19 223 GLU A CA 1
ATOM 1842 C C . GLU A 1 223 ? 2.335 9.238 -16.251 1.00 86.19 223 GLU A C 1
ATOM 1844 O O . GLU A 1 223 ? 3.265 8.444 -16.406 1.00 86.19 223 GLU A O 1
ATOM 1849 N N . LYS A 1 224 ? 2.534 10.553 -16.107 1.00 83.62 224 LYS A N 1
ATOM 1850 C CA . LYS A 1 224 ? 3.862 11.166 -16.169 1.00 83.62 224 LYS A CA 1
ATOM 1851 C C . LYS A 1 224 ? 4.795 10.639 -15.077 1.00 83.62 224 LYS A C 1
ATOM 1853 O O . LYS A 1 224 ? 5.976 10.411 -15.326 1.00 83.62 224 LYS A O 1
ATOM 1858 N N . SER A 1 225 ? 4.296 10.437 -13.859 1.00 81.88 225 SER A N 1
ATOM 1859 C CA . SER A 1 225 ? 5.095 9.865 -12.773 1.00 81.88 225 SER A CA 1
ATOM 1860 C C . SER A 1 225 ? 5.522 8.422 -13.067 1.00 81.88 225 SER A C 1
ATOM 1862 O O . SER A 1 225 ? 6.661 8.061 -12.756 1.00 81.88 225 SER A O 1
ATOM 1864 N N . PHE A 1 226 ? 4.663 7.608 -13.692 1.00 83.31 226 PHE A N 1
ATOM 1865 C CA . PHE A 1 226 ? 5.032 6.253 -14.108 1.00 83.31 226 PHE A CA 1
ATOM 1866 C C . PHE A 1 226 ? 6.093 6.268 -15.201 1.00 83.31 226 PHE A C 1
ATOM 1868 O O . PHE A 1 226 ? 7.096 5.573 -15.055 1.00 83.31 226 PHE A O 1
ATOM 1875 N N . GLU A 1 227 ? 5.915 7.099 -16.225 1.00 78.50 227 GLU A N 1
ATOM 1876 C CA . GLU A 1 227 ? 6.873 7.268 -17.318 1.00 78.50 227 GLU A CA 1
ATOM 1877 C C . GLU A 1 227 ? 8.262 7.692 -16.816 1.00 78.50 227 GLU A C 1
ATOM 1879 O O . GLU A 1 227 ? 9.287 7.102 -17.177 1.00 78.50 227 GLU A O 1
ATOM 1884 N N . VAL A 1 228 ? 8.314 8.704 -15.946 1.00 78.62 228 VAL A N 1
ATOM 1885 C CA . VAL A 1 228 ? 9.571 9.183 -15.361 1.00 78.62 228 VAL A CA 1
ATOM 1886 C C . VAL A 1 228 ? 10.239 8.064 -14.562 1.00 78.62 228 VAL A C 1
ATOM 1888 O O . VAL A 1 228 ? 11.422 7.778 -14.762 1.00 78.62 228 VAL A O 1
ATOM 1891 N N . SER A 1 229 ? 9.483 7.393 -13.689 1.00 78.19 229 SER A N 1
ATOM 1892 C CA . SER A 1 229 ? 9.985 6.282 -12.880 1.00 78.19 229 SER A CA 1
ATOM 1893 C C . SER A 1 229 ? 10.557 5.155 -13.747 1.00 78.19 229 SER A C 1
ATOM 1895 O O . SER A 1 229 ? 11.692 4.724 -13.527 1.00 78.19 229 SER A O 1
ATOM 1897 N N . SER A 1 230 ? 9.806 4.681 -14.746 1.00 75.31 230 SER A N 1
ATOM 1898 C CA . SER A 1 230 ? 10.240 3.587 -15.619 1.00 75.31 230 SER A CA 1
ATOM 1899 C C . SER A 1 230 ? 11.491 3.944 -16.411 1.00 75.31 230 SER A C 1
ATOM 1901 O O . SER A 1 230 ? 12.411 3.130 -16.493 1.00 75.31 230 SER A O 1
ATOM 1903 N N . THR A 1 231 ? 11.565 5.177 -16.920 1.00 76.75 231 THR A N 1
ATOM 1904 C CA . THR A 1 231 ? 12.732 5.690 -17.649 1.00 76.75 231 THR A CA 1
ATOM 1905 C C . THR A 1 231 ? 13.974 5.660 -16.764 1.00 76.75 231 THR A C 1
ATOM 1907 O O . THR A 1 231 ? 15.021 5.152 -17.167 1.00 76.75 231 THR A O 1
ATOM 1910 N N . TYR A 1 232 ? 13.864 6.131 -15.517 1.00 76.25 232 TYR A N 1
ATOM 1911 C CA . TYR A 1 232 ? 14.977 6.092 -14.570 1.00 76.25 232 TYR A CA 1
ATOM 1912 C C . TYR A 1 232 ? 15.418 4.668 -14.246 1.00 76.25 232 TYR A C 1
ATOM 1914 O O . TYR A 1 232 ? 16.619 4.388 -14.270 1.00 76.25 232 TYR A O 1
ATOM 1922 N N . ILE A 1 233 ? 14.480 3.767 -13.956 1.00 77.69 233 ILE A N 1
ATOM 1923 C CA . ILE A 1 233 ? 14.785 2.365 -13.647 1.00 77.69 233 ILE A CA 1
ATOM 1924 C C . ILE A 1 233 ? 15.513 1.708 -14.821 1.00 77.69 233 ILE A C 1
ATOM 1926 O O . ILE A 1 233 ? 16.534 1.043 -14.627 1.00 77.69 233 ILE A O 1
ATOM 1930 N N . TRP A 1 234 ? 15.019 1.929 -16.038 1.00 77.00 234 TRP A N 1
ATOM 1931 C CA . TRP A 1 234 ? 15.592 1.350 -17.242 1.00 77.00 234 TRP A CA 1
ATOM 1932 C C . TRP A 1 234 ? 16.970 1.917 -17.574 1.00 77.00 234 TRP A C 1
ATOM 1934 O O . TRP A 1 234 ? 17.890 1.150 -17.871 1.00 77.00 234 TRP A O 1
ATOM 1944 N N . ALA A 1 235 ? 17.150 3.234 -17.456 1.00 80.62 235 ALA A N 1
ATOM 1945 C CA . ALA A 1 235 ? 18.437 3.888 -17.661 1.00 80.62 235 ALA A CA 1
ATOM 1946 C C . ALA A 1 235 ? 19.495 3.357 -16.681 1.00 80.62 235 ALA A C 1
ATOM 1948 O O . ALA A 1 235 ? 20.578 2.948 -17.102 1.00 80.62 235 ALA A O 1
ATOM 1949 N N . HIS A 1 236 ? 19.169 3.280 -15.386 1.00 81.94 236 HIS A N 1
ATOM 1950 C CA . HIS A 1 236 ? 20.088 2.754 -14.372 1.00 81.94 236 HIS A CA 1
ATOM 1951 C C . HIS A 1 236 ? 20.394 1.271 -14.597 1.00 81.94 236 HIS A C 1
ATOM 1953 O O . HIS A 1 236 ? 21.565 0.884 -14.611 1.00 81.94 236 HIS A O 1
ATOM 1959 N N . GLY A 1 237 ? 19.368 0.446 -14.830 1.00 83.06 237 GLY A N 1
ATOM 1960 C CA . GLY A 1 237 ? 19.544 -0.976 -15.126 1.00 83.06 237 GLY A CA 1
ATOM 1961 C C . GLY A 1 237 ? 20.422 -1.202 -16.360 1.00 83.06 237 GLY A C 1
ATOM 1962 O O . GLY A 1 237 ? 21.332 -2.031 -16.334 1.00 83.06 237 GLY A O 1
ATOM 1963 N N . SER A 1 238 ? 20.212 -0.413 -17.416 1.00 83.69 238 SER A N 1
ATOM 1964 C CA . SER A 1 238 ? 20.989 -0.467 -18.656 1.00 83.69 238 SER A CA 1
ATOM 1965 C C . SER A 1 238 ? 22.448 -0.071 -18.467 1.00 83.69 238 SER A C 1
ATOM 1967 O O . SER A 1 238 ? 23.319 -0.770 -18.983 1.00 83.69 238 SER A O 1
ATOM 1969 N N . ILE A 1 239 ? 22.724 1.000 -17.715 1.00 87.56 239 ILE A N 1
ATOM 1970 C CA . ILE A 1 239 ? 24.093 1.434 -17.398 1.00 87.56 239 ILE A CA 1
ATOM 1971 C C . ILE A 1 239 ? 24.822 0.341 -16.613 1.00 87.56 239 ILE A C 1
ATOM 1973 O O . ILE A 1 239 ? 25.947 -0.019 -16.961 1.00 87.56 239 ILE A O 1
ATOM 1977 N N . LEU A 1 240 ? 24.178 -0.219 -15.585 1.00 86.56 240 LEU A N 1
ATOM 1978 C CA . LEU A 1 240 ? 24.758 -1.298 -14.785 1.00 86.56 240 LEU A CA 1
ATOM 1979 C C . LEU A 1 240 ? 25.030 -2.546 -15.634 1.00 86.56 240 LEU A C 1
ATOM 1981 O O . LEU A 1 240 ? 26.095 -3.152 -15.502 1.00 86.56 240 LEU A O 1
ATOM 1985 N N . GLN A 1 241 ? 24.115 -2.903 -16.541 1.00 86.94 241 GLN A N 1
ATOM 1986 C CA . GLN A 1 241 ? 24.312 -4.032 -17.449 1.00 86.94 241 GLN A CA 1
ATOM 1987 C C . GLN A 1 241 ? 25.482 -3.788 -18.409 1.00 86.94 241 GLN A C 1
ATOM 1989 O O . GLN A 1 241 ? 26.293 -4.688 -18.615 1.00 86.94 241 GLN A O 1
ATOM 1994 N N . ASP A 1 242 ? 25.617 -2.576 -18.952 1.00 89.00 242 ASP A N 1
ATOM 1995 C CA . ASP A 1 242 ? 26.719 -2.230 -19.855 1.00 89.00 242 ASP A CA 1
ATOM 1996 C C . ASP A 1 242 ? 28.074 -2.244 -19.135 1.00 89.00 242 ASP A C 1
ATOM 1998 O O . ASP A 1 242 ? 29.084 -2.635 -19.722 1.00 89.00 242 ASP A O 1
ATOM 2002 N N . VAL A 1 243 ? 28.116 -1.859 -17.855 1.00 90.12 243 VAL A N 1
ATOM 2003 C CA . VAL A 1 243 ? 29.313 -2.006 -17.011 1.00 90.12 243 VAL A CA 1
ATOM 2004 C C . VAL A 1 243 ? 29.635 -3.483 -16.787 1.00 90.12 243 VAL A C 1
ATOM 2006 O O . VAL A 1 243 ? 30.783 -3.885 -16.976 1.00 90.12 243 VAL A O 1
ATOM 2009 N N . ALA A 1 244 ? 28.643 -4.306 -16.438 1.00 86.56 244 ALA A N 1
ATOM 2010 C CA . ALA A 1 244 ? 28.835 -5.742 -16.244 1.00 86.56 244 ALA A CA 1
ATOM 2011 C C . ALA A 1 244 ? 29.363 -6.435 -17.515 1.00 86.56 244 ALA A C 1
ATOM 2013 O O . ALA A 1 244 ? 30.321 -7.208 -17.438 1.00 86.56 244 ALA A O 1
ATOM 2014 N N . ASP A 1 245 ? 28.796 -6.107 -18.682 1.00 88.12 245 ASP A N 1
ATOM 2015 C CA . ASP A 1 245 ? 29.233 -6.640 -19.975 1.00 88.12 245 ASP A CA 1
ATOM 2016 C C . ASP A 1 245 ? 30.665 -6.179 -20.320 1.00 88.12 245 ASP A C 1
ATOM 2018 O O . ASP A 1 245 ? 31.483 -6.999 -20.738 1.00 88.12 245 ASP A O 1
ATOM 2022 N N . LYS A 1 246 ? 31.017 -4.903 -20.082 1.00 91.69 246 LYS A N 1
ATOM 2023 C CA . LYS A 1 246 ? 32.386 -4.379 -20.293 1.00 91.69 246 LYS A CA 1
ATOM 2024 C C . LYS A 1 246 ? 33.429 -5.044 -19.400 1.00 91.69 246 LYS A C 1
ATOM 2026 O O . LYS A 1 246 ? 34.563 -5.231 -19.830 1.00 91.69 246 LYS A O 1
ATOM 2031 N N . LEU A 1 247 ? 33.058 -5.388 -18.170 1.00 91.44 247 LEU A N 1
ATOM 2032 C CA . LEU A 1 247 ? 33.933 -6.090 -17.231 1.00 91.44 247 LEU A CA 1
ATOM 2033 C C . LEU A 1 247 ? 34.064 -7.588 -17.545 1.00 91.44 247 LEU A C 1
ATOM 2035 O O . LEU A 1 247 ? 34.839 -8.273 -16.882 1.00 91.44 247 LEU A O 1
ATOM 2039 N N . GLY A 1 248 ? 33.305 -8.115 -18.514 1.00 85.69 248 GLY A N 1
ATOM 2040 C CA . GLY A 1 248 ? 33.291 -9.543 -18.828 1.00 85.69 248 GLY A CA 1
ATOM 2041 C C . GLY A 1 248 ? 32.825 -10.410 -17.655 1.00 85.69 248 GLY A C 1
ATOM 2042 O O . GLY A 1 248 ? 33.172 -11.585 -17.588 1.00 85.69 248 GLY A O 1
ATOM 2043 N N . SER A 1 249 ? 32.058 -9.842 -16.716 1.00 80.50 249 SER A N 1
ATOM 2044 C CA . SER A 1 249 ? 31.717 -10.495 -15.444 1.00 80.50 249 SER A CA 1
ATOM 2045 C C . SER A 1 249 ? 30.737 -11.661 -15.599 1.00 80.50 249 SER A C 1
ATOM 2047 O O . SER A 1 249 ? 30.571 -12.457 -14.679 1.00 80.50 249 SER A O 1
ATOM 2049 N N . GLY A 1 250 ? 30.049 -11.745 -16.744 1.00 80.81 250 GLY A N 1
ATOM 2050 C CA . GLY A 1 250 ? 28.970 -12.706 -16.980 1.00 80.81 250 GLY A CA 1
ATOM 2051 C C . GLY A 1 250 ? 27.693 -12.420 -16.181 1.00 80.81 250 GLY A C 1
ATOM 2052 O O . GLY A 1 250 ? 26.737 -13.186 -16.288 1.00 80.81 250 GLY A O 1
ATOM 2053 N N . LEU A 1 251 ? 27.649 -11.327 -15.408 1.00 82.56 251 LEU A N 1
ATOM 2054 C CA . LEU A 1 251 ? 26.504 -10.964 -14.574 1.00 82.56 251 LEU A CA 1
ATOM 2055 C C . LEU A 1 251 ? 25.341 -10.406 -15.418 1.00 82.56 251 LEU A C 1
ATOM 2057 O O . LEU A 1 251 ? 25.540 -9.633 -16.361 1.00 82.56 251 LEU A O 1
ATOM 2061 N N . SER A 1 252 ? 24.115 -10.790 -15.052 1.00 80.62 252 SER A N 1
ATOM 2062 C CA . SER A 1 252 ? 22.869 -10.176 -15.534 1.00 80.62 252 SER A CA 1
ATOM 2063 C C . SER A 1 252 ? 22.360 -9.216 -14.470 1.00 80.62 252 SER A C 1
ATOM 2065 O O . SER A 1 252 ? 22.287 -9.575 -13.297 1.00 80.62 252 SER A O 1
ATOM 2067 N N . VAL A 1 253 ? 22.008 -8.006 -14.886 1.00 82.56 253 VAL A N 1
ATOM 2068 C CA . VAL A 1 253 ? 21.250 -7.063 -14.073 1.00 82.56 253 VAL A CA 1
ATOM 2069 C C . VAL A 1 253 ? 19.778 -7.359 -14.287 1.00 82.56 253 VAL A C 1
ATOM 2071 O O . VAL A 1 253 ? 19.289 -7.337 -15.421 1.00 82.56 253 VAL A O 1
ATOM 2074 N N . ASP A 1 254 ? 19.079 -7.612 -13.188 1.00 79.75 254 ASP A N 1
ATOM 2075 C CA . ASP A 1 254 ? 17.648 -7.857 -13.192 1.00 79.75 254 ASP A CA 1
ATOM 2076 C C . ASP A 1 254 ? 16.934 -6.701 -12.488 1.00 79.75 254 ASP A C 1
ATOM 2078 O O . ASP A 1 254 ? 17.316 -6.269 -11.399 1.00 79.75 254 ASP A O 1
ATOM 2082 N N . VAL A 1 255 ? 15.881 -6.195 -13.117 1.00 72.44 255 VAL A N 1
ATOM 2083 C CA . VAL A 1 255 ? 14.975 -5.211 -12.532 1.00 72.44 255 VAL A CA 1
ATOM 2084 C C . VAL A 1 255 ? 13.829 -5.962 -11.855 1.00 72.44 255 VAL A C 1
ATOM 2086 O O . VAL A 1 255 ? 13.310 -6.940 -12.400 1.00 72.44 255 VAL A O 1
ATOM 2089 N N . ALA A 1 256 ? 13.475 -5.537 -10.638 1.00 65.88 256 ALA A N 1
ATOM 2090 C CA . ALA A 1 256 ? 12.472 -6.189 -9.786 1.00 65.88 256 ALA A CA 1
ATOM 2091 C C . ALA A 1 256 ? 12.765 -7.662 -9.441 1.00 65.88 256 ALA A C 1
ATOM 2093 O O . ALA A 1 256 ? 11.885 -8.373 -8.974 1.00 65.88 256 ALA A O 1
ATOM 2094 N N . GLY A 1 257 ? 13.985 -8.144 -9.707 1.00 67.19 257 GLY A N 1
ATOM 2095 C CA . GLY A 1 257 ? 14.344 -9.558 -9.568 1.00 67.19 257 GLY A CA 1
ATOM 2096 C C . GLY A 1 257 ? 13.709 -10.488 -10.612 1.00 67.19 257 GLY A C 1
ATOM 2097 O O . GLY A 1 257 ? 13.871 -11.700 -10.505 1.00 67.19 257 GLY A O 1
ATOM 2098 N N . VAL A 1 258 ? 13.002 -9.952 -11.618 1.00 70.25 258 VAL A N 1
ATOM 2099 C CA . VAL A 1 258 ? 12.256 -10.757 -12.610 1.00 70.25 258 VAL A CA 1
ATOM 2100 C C . VAL A 1 258 ? 12.578 -10.396 -14.060 1.00 70.25 258 VAL A C 1
ATOM 2102 O O . VAL A 1 258 ? 12.433 -11.235 -14.956 1.00 70.25 258 VAL A O 1
ATOM 2105 N N . TYR A 1 259 ? 13.026 -9.165 -14.309 1.00 74.00 259 TYR A N 1
ATOM 2106 C CA . TYR A 1 259 ? 13.240 -8.631 -15.649 1.00 74.00 259 TYR A CA 1
ATOM 2107 C C . TYR A 1 259 ? 14.726 -8.473 -15.957 1.00 74.00 259 TYR A C 1
ATOM 2109 O O . TYR A 1 259 ? 15.347 -7.476 -15.594 1.00 74.00 259 TYR A O 1
ATOM 2117 N N . SER A 1 260 ? 15.299 -9.442 -16.673 1.00 81.75 260 SER A N 1
ATOM 2118 C CA . SER A 1 260 ? 16.691 -9.349 -17.128 1.00 81.75 260 SER A CA 1
ATOM 2119 C C . SER A 1 260 ? 16.852 -8.228 -18.148 1.00 81.75 260 SER A C 1
ATOM 2121 O O . SER A 1 260 ? 16.354 -8.318 -19.277 1.00 81.75 260 SER A O 1
ATOM 2123 N N . VAL A 1 261 ? 17.615 -7.202 -17.770 1.00 82.38 261 VAL A N 1
ATOM 2124 C CA . VAL A 1 261 ? 17.940 -6.053 -18.623 1.00 82.38 261 VAL A CA 1
ATOM 2125 C C . VAL A 1 261 ? 18.576 -6.532 -19.921 1.00 82.38 261 VAL A C 1
ATOM 2127 O O . VAL A 1 261 ? 18.194 -6.099 -21.006 1.00 82.38 261 VAL A O 1
ATOM 2130 N N . LYS A 1 262 ? 19.483 -7.509 -19.838 1.00 80.94 262 LYS A N 1
ATOM 2131 C CA . LYS A 1 262 ? 20.130 -8.117 -21.004 1.00 80.94 262 LYS A CA 1
ATOM 2132 C C . LYS A 1 262 ? 19.131 -8.741 -21.981 1.00 80.94 262 LYS A C 1
ATOM 2134 O O . LYS A 1 262 ? 19.240 -8.522 -23.188 1.00 80.94 262 LYS A O 1
ATOM 2139 N N . LYS A 1 263 ? 18.148 -9.502 -21.484 1.00 80.69 263 LYS A N 1
ATOM 2140 C CA . LYS A 1 263 ? 17.108 -10.114 -22.332 1.00 80.69 263 LYS A CA 1
ATOM 2141 C C . LYS A 1 263 ? 16.185 -9.063 -22.944 1.00 80.69 263 LYS A C 1
ATOM 2143 O O . LYS A 1 263 ? 15.855 -9.184 -24.119 1.00 80.69 263 LYS A O 1
ATOM 2148 N N . MET A 1 264 ? 15.806 -8.038 -22.184 1.00 76.81 264 MET A N 1
ATOM 2149 C CA . MET A 1 264 ? 14.940 -6.961 -22.675 1.00 76.81 264 MET A CA 1
ATOM 2150 C C . MET A 1 264 ? 15.650 -6.101 -23.731 1.00 76.81 264 MET A C 1
ATOM 2152 O O . MET A 1 264 ? 15.086 -5.875 -24.797 1.00 76.81 264 MET A O 1
ATOM 2156 N N . LYS A 1 265 ? 16.932 -5.753 -23.527 1.00 75.38 265 LYS A N 1
ATOM 2157 C CA . LYS A 1 265 ? 17.770 -5.086 -24.546 1.00 75.38 265 LYS A CA 1
ATOM 2158 C C . LYS A 1 265 ? 17.912 -5.926 -25.816 1.00 75.38 265 LYS A C 1
ATOM 2160 O O . LYS A 1 265 ? 17.973 -5.366 -26.906 1.00 75.38 265 LYS A O 1
ATOM 2165 N N . ARG A 1 266 ? 17.994 -7.257 -25.695 1.00 76.50 266 ARG A N 1
ATOM 2166 C CA . ARG A 1 266 ? 18.043 -8.158 -26.855 1.00 76.50 266 ARG A CA 1
ATOM 2167 C C . ARG A 1 266 ? 16.708 -8.179 -27.601 1.00 76.50 266 ARG A C 1
ATOM 2169 O O . ARG A 1 266 ? 16.721 -7.952 -28.804 1.00 76.50 266 ARG A O 1
ATOM 2176 N N . ARG A 1 267 ? 15.590 -8.369 -26.890 1.00 68.38 267 ARG A N 1
ATOM 2177 C CA . ARG A 1 267 ? 14.237 -8.325 -27.471 1.00 68.38 267 ARG A CA 1
ATOM 2178 C C . ARG A 1 267 ? 14.010 -7.024 -28.238 1.00 68.38 267 ARG A C 1
ATOM 2180 O O . ARG A 1 267 ? 13.686 -7.092 -29.408 1.00 68.38 267 ARG A O 1
ATOM 2187 N N . LEU A 1 268 ? 14.338 -5.878 -27.642 1.00 64.75 268 LEU A N 1
ATOM 2188 C CA . LEU A 1 268 ? 14.296 -4.556 -28.283 1.00 64.75 268 LEU A CA 1
ATOM 2189 C C . LEU A 1 268 ? 15.047 -4.458 -29.622 1.00 64.75 268 LEU A C 1
ATOM 2191 O O . LEU A 1 268 ? 14.655 -3.710 -30.516 1.00 64.75 268 LEU A O 1
ATOM 2195 N N . ARG A 1 269 ? 16.171 -5.169 -29.758 1.00 64.38 269 ARG A N 1
ATOM 2196 C CA . ARG A 1 269 ? 16.942 -5.207 -31.010 1.00 64.38 269 ARG A CA 1
ATOM 2197 C C . ARG A 1 269 ? 16.311 -6.141 -32.042 1.00 64.38 269 ARG A C 1
ATOM 2199 O O . ARG A 1 269 ? 16.480 -5.897 -33.230 1.00 64.38 269 ARG A O 1
ATOM 2206 N N . GLU A 1 270 ? 15.625 -7.187 -31.588 1.00 57.25 270 GLU A N 1
ATOM 2207 C CA . GLU A 1 270 ? 14.967 -8.205 -32.415 1.00 57.25 270 GLU A CA 1
ATOM 2208 C C . GLU A 1 270 ? 13.601 -7.717 -32.944 1.00 57.25 270 GLU A C 1
ATOM 2210 O O . GLU A 1 270 ? 13.323 -7.895 -34.125 1.00 57.25 270 GLU A O 1
ATOM 2215 N N . THR A 1 271 ? 12.786 -7.022 -32.137 1.00 51.56 271 THR A N 1
ATOM 2216 C CA . THR A 1 271 ? 11.489 -6.443 -32.560 1.00 51.56 271 THR A CA 1
ATOM 2217 C C . THR A 1 271 ? 11.613 -5.212 -33.456 1.00 51.56 271 THR A C 1
ATOM 2219 O O . THR A 1 271 ? 10.659 -4.854 -34.136 1.00 51.56 271 THR A O 1
ATOM 2222 N N . ARG A 1 272 ? 12.795 -4.592 -33.560 1.00 45.69 272 ARG A N 1
ATOM 2223 C CA . ARG A 1 272 ? 13.052 -3.520 -34.542 1.00 45.69 272 ARG A CA 1
ATOM 2224 C C . ARG A 1 272 ? 13.033 -3.987 -36.008 1.00 45.69 272 ARG A C 1
ATOM 2226 O O . ARG A 1 272 ? 13.209 -3.150 -36.889 1.00 45.69 272 ARG A O 1
ATOM 2233 N N . ILE A 1 273 ? 12.865 -5.287 -36.271 1.00 44.97 273 ILE A N 1
ATOM 2234 C CA . ILE A 1 273 ? 12.933 -5.868 -37.620 1.00 44.97 273 ILE A CA 1
ATOM 2235 C C . ILE A 1 273 ? 11.548 -6.079 -38.259 1.00 44.97 273 ILE A C 1
ATOM 2237 O O . ILE A 1 273 ? 11.484 -6.047 -39.477 1.00 44.97 273 ILE A O 1
ATOM 2241 N N . ASP A 1 274 ? 10.447 -6.157 -37.505 1.00 35.75 274 ASP A N 1
ATOM 2242 C CA . ASP A 1 274 ? 9.086 -6.210 -38.066 1.00 35.75 274 ASP A CA 1
ATOM 2243 C C . ASP A 1 274 ? 8.067 -5.654 -37.050 1.00 35.75 274 ASP A C 1
ATOM 2245 O O . ASP A 1 274 ? 7.784 -6.310 -36.056 1.00 35.75 274 ASP A O 1
ATOM 2249 N N . GLY A 1 275 ? 7.527 -4.455 -37.313 1.00 38.16 275 GLY A N 1
ATOM 2250 C CA . GLY A 1 275 ? 6.255 -3.931 -36.774 1.00 38.16 275 GLY A CA 1
ATOM 2251 C C . GLY A 1 275 ? 6.054 -3.876 -35.247 1.00 38.16 275 GLY A C 1
ATOM 2252 O O . GLY A 1 275 ? 5.697 -4.872 -34.635 1.00 38.16 275 GLY A O 1
ATOM 2253 N N . GLU A 1 276 ? 6.182 -2.665 -34.685 1.00 41.06 276 GLU A N 1
ATOM 2254 C CA . GLU A 1 276 ? 5.662 -2.171 -33.389 1.00 41.06 276 GLU A CA 1
ATOM 2255 C C . GLU A 1 276 ? 5.613 -3.147 -32.194 1.00 41.06 276 GLU A C 1
ATOM 2257 O O . GLU A 1 276 ? 4.617 -3.819 -31.933 1.00 41.06 276 GLU A O 1
ATOM 2262 N N . GLN A 1 277 ? 6.648 -3.076 -31.350 1.00 38.44 277 GLN A N 1
ATOM 2263 C CA . GLN A 1 277 ? 6.468 -3.255 -29.910 1.00 38.44 277 GLN A CA 1
ATOM 2264 C C . GLN A 1 277 ? 7.356 -2.254 -29.161 1.00 38.44 277 GLN A C 1
ATOM 2266 O O . GLN A 1 277 ? 8.584 -2.281 -29.284 1.00 38.44 277 GLN A O 1
ATOM 2271 N N . SER A 1 278 ? 6.710 -1.360 -28.419 1.00 44.91 278 SER A N 1
ATOM 2272 C CA . SER A 1 278 ? 7.298 -0.203 -27.755 1.00 44.91 278 SER A CA 1
ATOM 2273 C C . SER A 1 278 ? 7.856 -0.570 -26.377 1.00 44.91 278 SER A C 1
ATOM 2275 O O . SER A 1 278 ? 7.238 -1.297 -25.598 1.00 44.91 278 SER A O 1
ATOM 2277 N N . THR A 1 279 ? 9.050 -0.080 -26.042 1.00 48.53 279 THR A N 1
ATOM 2278 C CA . THR A 1 279 ? 9.416 0.125 -24.632 1.00 48.53 279 THR A CA 1
ATOM 2279 C C . THR A 1 279 ? 8.946 1.503 -24.192 1.00 48.53 279 THR A C 1
ATOM 2281 O O . THR A 1 279 ? 8.668 2.366 -25.020 1.00 48.53 279 THR A O 1
ATOM 2284 N N . LEU A 1 280 ? 8.904 1.743 -22.879 1.00 42.62 280 LEU A N 1
ATOM 2285 C CA . LEU A 1 280 ? 8.611 3.069 -22.311 1.00 42.62 280 LEU A CA 1
ATOM 2286 C C . LEU A 1 280 ? 9.567 4.177 -22.808 1.00 42.62 280 LEU A C 1
ATOM 2288 O O . LEU A 1 280 ? 9.250 5.350 -22.656 1.00 42.62 280 LEU A O 1
ATOM 2292 N N . ASP A 1 281 ? 10.681 3.823 -23.465 1.00 42.28 281 ASP A N 1
ATOM 2293 C CA . ASP A 1 281 ? 11.554 4.763 -24.183 1.00 42.28 281 ASP A CA 1
ATOM 2294 C C . ASP A 1 281 ? 10.827 5.519 -25.322 1.00 42.28 281 ASP A C 1
ATOM 2296 O O . ASP A 1 281 ? 11.297 6.575 -25.739 1.00 42.28 281 ASP A O 1
ATOM 2300 N N . GLU A 1 282 ? 9.686 5.025 -25.822 1.00 44.56 282 GLU A N 1
ATOM 2301 C CA . GLU A 1 282 ? 8.868 5.724 -26.830 1.00 44.56 282 GLU A CA 1
ATOM 2302 C C . GLU A 1 282 ? 7.910 6.770 -26.238 1.00 44.56 282 GLU A C 1
ATOM 2304 O O . GLU A 1 282 ? 7.393 7.605 -26.976 1.00 44.56 282 GLU A O 1
ATOM 2309 N N . PHE A 1 283 ? 7.694 6.782 -24.919 1.00 38.59 283 PHE A N 1
ATOM 2310 C CA . PHE A 1 283 ? 6.818 7.769 -24.276 1.00 38.59 283 PHE A CA 1
ATOM 2311 C C . PHE A 1 283 ? 7.509 9.143 -24.130 1.00 38.59 283 PHE A C 1
ATOM 2313 O O . PHE A 1 283 ? 6.867 10.179 -24.284 1.00 38.59 283 PHE A O 1
ATOM 2320 N N . GLY A 1 284 ? 8.839 9.151 -23.968 1.00 35.09 284 GLY A N 1
ATOM 2321 C CA . GLY A 1 284 ? 9.649 10.366 -23.798 1.00 35.09 284 GLY A CA 1
ATOM 2322 C C . GLY A 1 284 ? 10.301 10.900 -25.080 1.00 35.09 284 GLY A C 1
ATOM 2323 O O . GLY A 1 284 ? 11.228 11.710 -25.003 1.00 35.09 284 GLY A O 1
ATOM 2324 N N . GLY A 1 285 ? 9.882 10.409 -26.249 1.00 34.16 285 GLY A N 1
ATOM 2325 C CA . GLY A 1 285 ? 10.512 10.672 -27.542 1.00 34.16 285 GLY A CA 1
ATOM 2326 C C . GLY A 1 285 ? 9.591 11.339 -28.562 1.00 34.16 285 GLY A C 1
ATOM 2327 O O . GLY A 1 285 ? 9.349 10.759 -29.618 1.00 34.16 285 GLY A O 1
ATOM 2328 N N . ALA A 1 286 ? 9.133 12.560 -28.270 1.00 31.89 286 ALA A N 1
ATOM 2329 C CA . ALA A 1 286 ? 8.679 13.540 -29.262 1.00 31.89 286 ALA A CA 1
ATOM 2330 C C . ALA A 1 286 ? 9.213 14.935 -28.911 1.00 31.89 286 ALA A C 1
ATOM 2332 O O . ALA A 1 286 ? 9.093 15.334 -27.730 1.00 31.89 286 ALA A O 1
#

pLDDT: mean 74.13, std 19.06, range [24.3, 97.94]

Radius of gyration: 21.48 Å; chains: 1; bounding box: 51×39×64 Å

Foldseek 3Di:
DDDQDQFKKKKKKFKFLDVVLQVVLQVLLVVLCVVVVWDKDKDKDKWFWAWDWDKDLCVPDPCSPVVQVCCCVVPVHADADPDGDQAQDQDDPSKHKHDDDDDPRIIIIIHTDIGDPVVVRDPDPGGDIWIKTHMWTFADDDPNDHQWFIDTQIWIDHNSMTMGIDMITQAGLWPVSLVSSLVVVLSSLVSLVCSVPVDPRGPDIDMDIRLCCSPPVDSVSNSVSNLSSNVVQLVVLLVVQVVCVVVVVPDFRADVNPRTSVVVVVVVVVPVPDDDDDGSVVVPPD

Sequence (286 aa):
MEVARLGITIHWTFITHDPATVIRACWAVAEEAEKTGYRCEEFSSEGRALYMRSIIPLHDFKDFKGVLDYLRERYGGFRALDQPLKELPDEPPFAFVVLGYPDEDSFMYAIPWLSLPSYGCYNRTEGIPTEVHGVVVDPPQVDDRYTAESFNLLFYKVGRWFLCSGFCKTQPFTVDEVEHNIRYHKWICSVLRRVAGLSMFWYHRYVHDEGRYYETMDLSILEKSFEVSSTYIWAHGSILQDVADKLGSGLSVDVAGVYSVKKMKRRLRETRIDGEQSTLDEFGGA

Secondary structure (DSSP, 8-state):
-----SSEEEEEEEEES-HHHHHHHHHHHHHHHHHHT--EEEEEEEEEEEEEEEEE-GGGSTTHHHHHHHHHHHH------SS--SS--SSS---EEEE--SSTT-EEEEEEEEE-GGGTS-----SEEEEEEEEEEPPPEETTEESBPPEEEEEEEETTEEEEEEEEEE--SSHHHHHHHHHHHHHHHHHHHHHHHS-TT-SEEEEEETTSHHHH--HHHHHHHHHHHHHHHHHHHHHHHHHHHHTT--PPPEETTTEEHHHHHHHHHHGGGSS----GGGTT--